Protein AF-A0A382AM05-F1 (afdb_monomer)

Secondary structure (DSSP, 8-state):
-TTTSSTT-S----------TT-SSSSSSSS----SS--SEEEEEEEEEEEEEETTEEEEEEEEEEEE-TTT-EEEEEEEEEPPP-S-GGGTTT----PPEEEEEEEEEEEEEETTEEEEEEEEEEEEEEETTTTEEEEETTT-EEEEEEEEEEEETTEEEEEEEEEEEGGGS---PPPBPTTSPBPS-----S-SEEEEEEEEEEESTTGGGT-EEEEEEE-SS-EEEEEEEESSSSEEEEEEEE-GGGGGGTTSS--TT--EEEEEEEEEEEPP-----S-----PPPP--------

Organism: NCBI:txid408172

Foldseek 3Di:
DVVVVVVPPDDPPQQQDDQFFPQDPDDAGRDDDDDQDADLFQKKKKKKKWFLAVVVTWMKIKMKMWGQDPPQRKIKMKMKIFHTDLPFLVCSVVDPDGGWIKIKIKIKHFPDHDDQKTKMWIWIGQIWTQDPPPSDTDTDPLQIKTKMKMWGWDDDPQKIKIKIKMKMFRQLFQDQQQDADPVRHGDPDRPDPDDRMAIKIKMWIFHCVPVQLPGKIWIWMDSRHAIKTKIWDGPHVFKTKIWIKFRVVQVVCRSGRDHRRRITTMIMMMGTHGDDPPVPPPPDPPCDDDDDDDDPDDD

Mean predicted aligned error: 11.28 Å

Structure (mmCIF, N/CA/C/O backbone):
data_AF-A0A382AM05-F1
#
_entry.id   AF-A0A382AM05-F1
#
loop_
_atom_site.group_PDB
_atom_site.id
_atom_site.type_symbol
_atom_site.label_atom_id
_atom_site.label_alt_id
_atom_site.label_comp_id
_atom_site.label_asym_id
_atom_site.label_entity_id
_atom_site.label_seq_id
_atom_site.pdbx_PDB_ins_code
_atom_site.Cartn_x
_atom_site.Cartn_y
_atom_site.Cartn_z
_atom_site.occupancy
_atom_site.B_iso_or_equiv
_atom_site.auth_seq_id
_atom_site.auth_comp_id
_atom_site.auth_asym_id
_atom_site.auth_atom_id
_atom_site.pdbx_PDB_model_num
ATOM 1 N N . VAL A 1 1 ? -2.189 35.987 -7.249 1.00 45.03 1 VAL A N 1
ATOM 2 C CA . VAL A 1 1 ? -2.981 34.944 -7.947 1.00 45.03 1 VAL A CA 1
ATOM 3 C C . VAL A 1 1 ? -2.358 34.566 -9.289 1.00 45.03 1 VAL A C 1
ATOM 5 O O . VAL A 1 1 ? -2.141 33.391 -9.496 1.00 45.03 1 VAL A O 1
ATOM 8 N N . PHE A 1 2 ? -1.958 35.520 -10.140 1.00 32.34 2 PHE A N 1
ATOM 9 C CA . PHE A 1 2 ? -1.380 35.228 -11.468 1.00 32.34 2 PHE A CA 1
ATOM 10 C C . PHE A 1 2 ? 0.081 34.716 -11.473 1.00 32.34 2 PHE A C 1
ATOM 12 O O . PHE A 1 2 ? 0.507 34.080 -12.426 1.00 32.34 2 PHE A O 1
ATOM 19 N N . LEU A 1 3 ? 0.853 34.979 -10.410 1.00 31.48 3 LEU A N 1
ATOM 20 C CA . LEU A 1 3 ? 2.268 34.581 -10.318 1.00 31.48 3 LEU A CA 1
ATOM 21 C C . LEU A 1 3 ? 2.463 33.143 -9.796 1.00 31.48 3 LEU A C 1
ATOM 23 O O . LEU A 1 3 ? 3.487 32.529 -10.062 1.00 31.48 3 LEU A O 1
ATOM 27 N N . LEU A 1 4 ? 1.471 32.598 -9.076 1.00 32.16 4 LEU A N 1
ATOM 28 C CA . LEU A 1 4 ? 1.523 31.234 -8.530 1.00 32.16 4 LEU A CA 1
ATOM 29 C C . LEU A 1 4 ? 1.175 30.182 -9.599 1.00 32.16 4 LEU A C 1
ATOM 31 O O . LEU A 1 4 ? 1.657 29.061 -9.540 1.00 32.16 4 LEU A O 1
ATOM 35 N N . SER A 1 5 ? 0.393 30.565 -10.612 1.00 38.19 5 SER A N 1
ATOM 36 C CA . SER A 1 5 ? 0.037 29.722 -11.757 1.00 38.19 5 SER A CA 1
ATOM 37 C C . SER A 1 5 ? 1.120 29.651 -12.842 1.00 38.19 5 SER A C 1
ATOM 39 O O . SER A 1 5 ? 1.044 28.779 -13.698 1.00 38.19 5 SER A O 1
ATOM 41 N N . LEU A 1 6 ? 2.133 30.527 -12.813 1.00 30.22 6 LEU A N 1
ATOM 42 C CA . LEU A 1 6 ? 3.195 30.570 -13.831 1.00 30.22 6 LEU A CA 1
ATOM 43 C C . LEU A 1 6 ? 4.418 29.699 -13.480 1.00 30.22 6 LEU A C 1
ATOM 45 O O . LEU A 1 6 ? 5.214 29.382 -14.355 1.00 30.22 6 LEU A O 1
ATOM 49 N N . ILE A 1 7 ? 4.556 29.280 -12.218 1.00 38.75 7 ILE A N 1
ATOM 50 C CA . ILE A 1 7 ? 5.681 28.447 -11.749 1.00 38.75 7 ILE A CA 1
ATOM 51 C C . ILE A 1 7 ? 5.419 26.940 -11.969 1.00 38.75 7 ILE A C 1
ATOM 53 O O . ILE A 1 7 ? 6.346 26.144 -11.919 1.00 38.75 7 ILE A O 1
ATOM 57 N N . LEU A 1 8 ? 4.189 26.542 -12.310 1.00 36.44 8 LEU A N 1
ATOM 58 C CA . LEU A 1 8 ? 3.789 25.138 -12.502 1.00 36.44 8 LEU A CA 1
ATOM 59 C C . LEU A 1 8 ? 4.001 24.590 -13.930 1.00 36.44 8 LEU A C 1
ATOM 61 O O . LEU A 1 8 ? 3.452 23.547 -14.261 1.00 36.44 8 LEU A O 1
ATOM 65 N N . PHE A 1 9 ? 4.742 25.282 -14.803 1.00 36.44 9 PHE A N 1
ATOM 66 C CA . PHE A 1 9 ? 4.794 24.933 -16.235 1.00 36.44 9 PHE A CA 1
ATOM 67 C C . PHE A 1 9 ? 6.201 24.808 -16.831 1.00 36.44 9 PHE A C 1
ATOM 69 O O . PHE A 1 9 ? 6.414 25.129 -17.999 1.00 36.44 9 PHE A O 1
ATOM 76 N N . LEU A 1 10 ? 7.171 24.325 -16.053 1.00 33.22 10 LEU A N 1
ATOM 77 C CA . LEU A 1 10 ? 8.522 24.046 -16.544 1.00 33.22 10 LEU A CA 1
ATOM 78 C C . LEU A 1 10 ? 9.014 22.688 -16.030 1.00 33.22 10 LEU A C 1
ATOM 80 O O . LEU A 1 10 ? 9.431 22.570 -14.885 1.00 33.22 10 LEU A O 1
ATOM 84 N N . GLY A 1 11 ? 9.000 21.694 -16.925 1.00 29.06 11 GLY A N 1
ATOM 85 C CA . GLY A 1 11 ? 9.751 20.444 -16.788 1.00 29.06 11 GLY A CA 1
ATOM 86 C C . GLY A 1 11 ? 8.906 19.202 -16.513 1.00 29.06 11 GLY A C 1
ATOM 87 O O . GLY A 1 11 ? 8.907 18.694 -15.402 1.00 29.06 11 GLY A O 1
ATOM 88 N N . SER A 1 12 ? 8.261 18.640 -17.538 1.00 26.38 12 SER A N 1
ATOM 89 C CA . SER A 1 12 ? 7.835 17.238 -17.494 1.00 26.38 12 SER A CA 1
ATOM 90 C C . SER A 1 12 ? 9.047 16.345 -17.781 1.00 26.38 12 SER A C 1
ATOM 92 O O . SER A 1 12 ? 9.241 15.877 -18.905 1.00 26.38 12 SER A O 1
ATOM 94 N N . THR A 1 13 ? 9.898 16.126 -16.781 1.00 27.62 13 THR A N 1
ATOM 95 C CA . THR A 1 13 ? 10.649 14.869 -16.739 1.00 27.62 13 THR A CA 1
ATOM 96 C C . THR A 1 13 ? 9.644 13.792 -16.367 1.00 27.62 13 THR A C 1
ATOM 98 O O . THR A 1 13 ? 8.916 13.941 -15.388 1.00 27.62 13 THR A O 1
ATOM 101 N N . THR A 1 14 ? 9.550 12.732 -17.165 1.00 31.77 14 THR A N 1
ATOM 102 C CA . THR A 1 14 ? 8.746 11.549 -16.848 1.00 31.77 14 THR A CA 1
ATOM 103 C C . THR A 1 14 ? 9.343 10.867 -15.618 1.00 31.77 14 THR A C 1
ATOM 105 O O . THR A 1 14 ? 10.115 9.918 -15.731 1.00 31.77 14 THR A O 1
ATOM 108 N N . ASN A 1 15 ? 9.039 11.393 -14.436 1.00 36.56 15 ASN A N 1
ATOM 109 C CA . ASN A 1 15 ? 9.357 10.752 -13.177 1.00 36.56 15 ASN A CA 1
ATOM 110 C C . ASN A 1 15 ? 8.298 9.672 -12.967 1.00 36.56 15 ASN A C 1
ATOM 112 O O . ASN A 1 15 ? 7.106 9.963 -12.864 1.00 36.56 15 ASN A O 1
ATOM 116 N N . ALA A 1 16 ? 8.722 8.411 -12.977 1.00 36.09 16 ALA A N 1
ATOM 117 C CA . ALA A 1 16 ? 7.869 7.327 -12.523 1.00 36.09 16 ALA A CA 1
ATOM 118 C C . ALA A 1 16 ? 7.616 7.541 -11.024 1.00 36.09 16 ALA A C 1
ATOM 120 O O . ALA A 1 16 ? 8.545 7.452 -10.230 1.00 36.09 16 ALA A O 1
ATOM 121 N N . SER A 1 17 ? 6.378 7.866 -10.656 1.00 44.41 17 SER A N 1
ATOM 122 C CA . SER A 1 17 ? 5.979 7.997 -9.253 1.00 44.41 17 SER A CA 1
ATOM 123 C C . SER A 1 17 ? 6.073 6.637 -8.546 1.00 44.41 17 SER A C 1
ATOM 125 O O . SER A 1 17 ? 5.476 5.655 -9.009 1.00 44.41 17 SER A O 1
ATOM 127 N N . ASN A 1 18 ? 6.823 6.546 -7.438 1.00 55.78 18 ASN A N 1
ATOM 128 C CA . ASN A 1 18 ? 7.182 5.261 -6.820 1.00 55.78 18 ASN A CA 1
ATOM 129 C C . ASN A 1 18 ? 6.236 4.846 -5.709 1.00 55.78 18 ASN A C 1
ATOM 131 O O . ASN A 1 18 ? 6.532 4.918 -4.512 1.00 55.78 18 ASN A O 1
ATOM 135 N N . ARG A 1 19 ? 5.099 4.302 -6.124 1.00 72.31 19 ARG A N 1
ATOM 136 C CA . ARG A 1 19 ? 4.231 3.548 -5.225 1.00 72.31 19 ARG A CA 1
ATOM 137 C C . ARG A 1 19 ? 4.761 2.137 -5.068 1.00 72.31 19 ARG A C 1
ATOM 139 O O . ARG A 1 19 ? 4.432 1.270 -5.874 1.00 72.31 19 ARG A O 1
ATOM 146 N N . VAL A 1 20 ? 5.548 1.925 -4.019 1.00 85.31 20 VAL A N 1
ATOM 147 C CA . VAL A 1 20 ? 5.936 0.583 -3.582 1.00 85.31 20 VAL A CA 1
ATOM 148 C C . VAL A 1 20 ? 4.839 0.034 -2.671 1.00 85.31 20 VAL A C 1
ATOM 150 O O . VAL A 1 20 ? 4.383 0.695 -1.738 1.00 85.31 20 VAL A O 1
ATOM 153 N N . ALA A 1 21 ? 4.373 -1.173 -2.959 1.00 88.75 21 ALA A N 1
ATOM 154 C CA . ALA A 1 21 ? 3.347 -1.838 -2.181 1.00 88.75 21 ALA A CA 1
ATOM 155 C C . ALA A 1 21 ? 3.798 -2.007 -0.729 1.00 88.75 21 ALA A C 1
ATOM 157 O O . ALA A 1 21 ? 4.959 -2.322 -0.456 1.00 88.75 21 ALA A O 1
ATOM 158 N N . TYR A 1 22 ? 2.853 -1.836 0.194 1.00 89.69 22 TYR A N 1
ATOM 159 C CA . TYR A 1 22 ? 3.068 -1.963 1.638 1.00 89.69 22 TYR A CA 1
ATOM 160 C C . TYR A 1 22 ? 4.043 -0.932 2.228 1.00 89.69 22 TYR A C 1
ATOM 162 O O . TYR A 1 22 ? 4.607 -1.159 3.292 1.00 89.69 22 TYR A O 1
ATOM 170 N N . THR A 1 23 ? 4.255 0.216 1.575 1.00 87.44 23 THR A N 1
ATOM 171 C CA . THR A 1 23 ? 5.062 1.317 2.141 1.00 87.44 23 THR A CA 1
ATOM 172 C C . THR A 1 23 ? 4.217 2.518 2.555 1.00 87.44 23 THR A C 1
ATOM 174 O O . THR A 1 23 ? 4.712 3.645 2.603 1.00 87.44 23 THR A O 1
ATOM 177 N N . ARG A 1 24 ? 2.926 2.307 2.831 1.00 83.44 24 ARG A N 1
ATOM 178 C CA . ARG A 1 24 ? 1.984 3.363 3.214 1.00 83.44 24 ARG A CA 1
ATOM 179 C C . ARG A 1 24 ? 1.191 2.989 4.457 1.00 83.44 24 ARG A C 1
ATOM 181 O O . ARG A 1 24 ? 1.036 1.807 4.752 1.00 83.44 24 ARG A O 1
ATOM 188 N N . PRO A 1 25 ? 0.666 3.986 5.188 1.00 79.56 25 PRO A N 1
ATOM 189 C CA . PRO A 1 25 ? -0.190 3.708 6.324 1.00 79.56 25 PRO A CA 1
ATOM 190 C C . PRO A 1 25 ? -1.453 2.937 5.924 1.00 79.56 25 PRO A C 1
ATOM 192 O O . PRO A 1 25 ? -2.202 3.373 5.052 1.00 79.56 25 PRO A O 1
ATOM 195 N N . GLY A 1 26 ? -1.716 1.838 6.627 1.00 85.19 26 GLY A N 1
ATOM 196 C CA . GLY A 1 26 ? -2.915 1.030 6.437 1.00 85.19 26 GLY A CA 1
ATOM 197 C C . GLY A 1 26 ? -2.602 -0.426 6.126 1.00 85.19 26 GLY A C 1
ATOM 198 O O . GLY A 1 26 ? -1.454 -0.857 6.171 1.00 85.19 26 GLY A O 1
ATOM 199 N N . ASP A 1 27 ? -3.658 -1.173 5.826 1.00 87.31 27 ASP A N 1
ATOM 200 C CA . ASP A 1 27 ? -3.600 -2.614 5.548 1.00 87.31 27 ASP A CA 1
ATOM 201 C C . ASP A 1 27 ? -3.663 -2.943 4.043 1.00 87.31 27 ASP A C 1
ATOM 203 O O . ASP A 1 27 ? -3.626 -4.109 3.651 1.00 87.31 27 ASP A O 1
ATOM 207 N N . MET A 1 28 ? -3.774 -1.910 3.207 1.00 92.94 28 MET A N 1
ATOM 208 C CA . MET A 1 28 ? -3.877 -1.999 1.750 1.00 92.94 28 MET A CA 1
ATOM 209 C C . MET A 1 28 ? -2.493 -1.956 1.085 1.00 92.94 28 MET A C 1
ATOM 211 O O . MET A 1 28 ? -1.501 -1.604 1.725 1.00 92.94 28 MET A O 1
ATOM 215 N N . LEU A 1 29 ? -2.409 -2.309 -0.203 1.00 92.06 29 LEU A N 1
ATOM 216 C CA . LEU A 1 29 ? -1.132 -2.347 -0.923 1.00 92.06 29 LEU A CA 1
ATOM 217 C C . LEU A 1 29 ? -0.677 -0.930 -1.284 1.00 92.06 29 LEU A C 1
ATOM 219 O O . LEU A 1 29 ? 0.443 -0.552 -0.935 1.00 92.06 29 LEU A O 1
ATOM 223 N N . LYS A 1 30 ? -1.520 -0.157 -1.983 1.00 89.06 30 LYS A N 1
ATOM 224 C CA . LYS A 1 30 ? -1.181 1.192 -2.481 1.00 89.06 30 LYS A CA 1
ATOM 225 C C . LYS A 1 30 ? -2.210 2.264 -2.126 1.00 89.06 30 LYS A C 1
ATOM 227 O O . LYS A 1 30 ? -1.858 3.450 -2.146 1.00 89.06 30 LYS A O 1
ATOM 232 N N . ILE A 1 31 ? -3.449 1.886 -1.812 1.00 90.19 31 ILE A N 1
ATOM 233 C CA . ILE A 1 31 ? -4.539 2.842 -1.559 1.00 90.19 31 ILE A CA 1
ATOM 234 C C . ILE A 1 31 ? -4.654 3.226 -0.071 1.00 90.19 31 ILE A C 1
ATOM 236 O O . ILE A 1 31 ? -4.299 2.431 0.801 1.00 90.19 31 ILE A O 1
ATOM 240 N N . PRO A 1 32 ? -5.196 4.414 0.256 1.00 90.62 32 PRO A N 1
ATOM 241 C CA . PRO A 1 32 ? -5.577 4.746 1.622 1.00 90.62 32 PRO A CA 1
ATOM 242 C C . PRO A 1 32 ? -6.646 3.809 2.179 1.00 90.62 32 PRO A C 1
ATOM 244 O O . PRO A 1 32 ? -7.518 3.318 1.461 1.00 90.62 32 PRO A O 1
ATOM 247 N N . SER A 1 33 ? -6.650 3.661 3.500 1.00 90.50 33 SER A N 1
ATOM 248 C CA . SER A 1 33 ? -7.684 2.926 4.231 1.00 90.50 33 SER A CA 1
ATOM 249 C C . SER A 1 33 ? -8.142 3.700 5.460 1.00 90.50 33 SER A C 1
ATOM 251 O O . SER A 1 33 ? -7.510 4.659 5.893 1.00 90.50 33 SER A O 1
ATOM 253 N N . SER A 1 34 ? -9.271 3.295 6.025 1.00 90.56 34 SER A N 1
ATOM 254 C CA . SER A 1 34 ? -9.827 3.855 7.256 1.00 90.56 34 SER A CA 1
ATOM 255 C C . SER A 1 34 ? -10.244 2.721 8.195 1.00 90.56 34 SER A C 1
ATOM 257 O O . SER A 1 34 ? -10.231 1.549 7.823 1.00 90.56 34 SER A O 1
ATOM 259 N N . SER A 1 35 ? -10.568 3.053 9.436 1.00 88.62 35 SER A N 1
ATOM 260 C CA . SER A 1 35 ? -11.005 2.091 10.452 1.00 88.62 35 SER A CA 1
ATOM 261 C C . SER A 1 35 ? -12.178 2.657 11.243 1.00 88.62 35 SER A C 1
ATOM 263 O O . SER A 1 35 ? -12.406 3.868 11.241 1.00 88.62 35 SER A O 1
ATOM 265 N N . LEU A 1 36 ? -12.951 1.819 11.926 1.00 89.12 36 LEU A N 1
ATOM 266 C CA . LEU A 1 36 ? -14.025 2.289 12.816 1.00 89.12 36 LEU A CA 1
ATOM 267 C C . LEU A 1 36 ? -13.491 2.826 14.141 1.00 89.12 36 LEU A C 1
ATOM 269 O O . LEU A 1 36 ? -14.074 3.719 14.755 1.00 89.12 36 LEU A O 1
ATOM 273 N N . SER A 1 37 ? -12.365 2.292 14.592 1.00 87.19 37 SER A N 1
ATOM 274 C CA . SER A 1 37 ? -11.788 2.604 15.888 1.00 87.19 37 SER A CA 1
ATOM 275 C C . SER A 1 37 ? -10.330 3.012 15.759 1.00 87.19 37 SER A C 1
ATOM 277 O O . SER A 1 37 ? -9.698 2.888 14.708 1.00 87.19 37 SER A O 1
ATOM 279 N N . ARG A 1 38 ? -9.812 3.567 16.853 1.00 87.50 38 ARG A N 1
ATOM 280 C CA . ARG A 1 38 ? -8.396 3.889 16.967 1.00 87.50 38 ARG A CA 1
ATOM 281 C C . ARG A 1 38 ? -7.578 2.607 16.855 1.00 87.50 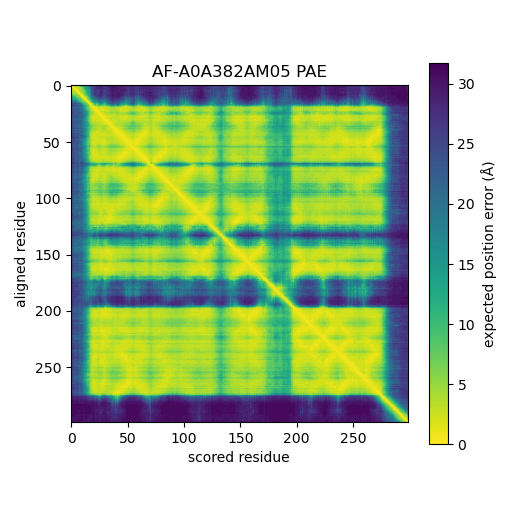38 ARG A C 1
ATOM 283 O O . ARG A 1 38 ? -7.921 1.610 17.489 1.00 87.50 38 ARG A O 1
ATOM 290 N N . SER A 1 39 ? -6.470 2.679 16.127 1.00 87.31 39 SER A N 1
ATOM 291 C CA . SER A 1 39 ? -5.516 1.591 15.985 1.00 87.31 39 SER A CA 1
ATOM 292 C C . SER A 1 39 ? -5.111 1.036 17.360 1.00 87.31 39 SER A C 1
ATOM 294 O O . SER A 1 39 ? -4.719 1.811 18.253 1.00 87.31 39 SER A O 1
ATOM 296 N N . PRO A 1 40 ? -5.170 -0.298 17.544 1.00 87.44 40 PRO A N 1
ATOM 297 C CA . PRO A 1 40 ? -4.699 -0.943 18.766 1.00 87.44 40 PRO A CA 1
ATOM 298 C C . PRO A 1 40 ? -3.173 -0.844 18.907 1.00 87.44 40 PRO A C 1
ATOM 300 O O . PRO A 1 40 ? -2.626 -1.106 19.978 1.00 87.44 40 PRO A O 1
ATOM 303 N N . TYR A 1 41 ? -2.477 -0.430 17.849 1.00 89.12 41 TYR A N 1
ATOM 304 C CA . TYR A 1 41 ? -1.033 -0.288 17.810 1.00 89.12 41 TYR A CA 1
ATOM 305 C C . TYR A 1 41 ? -0.609 1.142 18.165 1.00 89.12 41 TYR A C 1
ATOM 307 O O . TYR A 1 41 ? -1.296 2.125 17.866 1.00 89.12 41 TYR A O 1
ATOM 315 N N . LEU A 1 42 ? 0.524 1.266 18.856 1.00 91.38 42 LEU A N 1
ATOM 316 C CA . LEU A 1 42 ? 1.188 2.539 19.122 1.00 91.38 42 LEU A CA 1
ATOM 317 C C . LEU A 1 42 ? 1.747 3.122 17.824 1.00 91.38 42 LEU A C 1
ATOM 319 O O . LEU A 1 42 ? 1.511 4.296 17.538 1.00 91.38 42 LEU A O 1
ATOM 323 N N . PHE A 1 43 ? 2.451 2.282 17.071 1.00 93.19 43 PHE A N 1
ATOM 324 C CA . PHE A 1 43 ? 2.992 2.569 15.752 1.00 93.19 43 PHE A CA 1
ATOM 325 C C . PHE A 1 43 ? 3.110 1.269 14.951 1.00 93.19 43 PHE A C 1
ATOM 327 O O . PHE A 1 43 ? 3.128 0.176 15.529 1.00 93.19 43 PHE A O 1
ATOM 334 N N . GLN A 1 44 ? 3.213 1.395 13.634 1.00 94.38 44 GLN A N 1
ATOM 335 C CA . GLN A 1 44 ? 3.567 0.298 12.739 1.00 94.38 44 GLN A CA 1
ATOM 336 C C . GLN A 1 44 ? 4.716 0.743 11.840 1.00 94.38 44 GLN A C 1
ATOM 338 O O . GLN A 1 44 ? 4.909 1.932 11.579 1.00 94.38 44 GLN A O 1
ATOM 343 N N . THR A 1 45 ? 5.510 -0.213 11.391 1.00 96.00 45 THR A N 1
ATOM 344 C CA . THR A 1 45 ? 6.618 0.025 10.473 1.00 96.00 45 THR A CA 1
ATOM 345 C C . THR A 1 45 ? 6.864 -1.224 9.655 1.00 96.00 45 THR A C 1
ATOM 347 O O . THR A 1 45 ? 6.584 -2.328 10.115 1.00 96.00 45 THR A O 1
ATOM 350 N N . GLY A 1 46 ? 7.396 -1.065 8.457 1.00 95.19 46 GLY A N 1
ATOM 351 C CA . GLY A 1 46 ? 7.661 -2.199 7.594 1.00 95.19 46 GLY A CA 1
ATOM 352 C C . GLY A 1 46 ? 8.475 -1.824 6.375 1.00 95.19 46 GLY A C 1
ATOM 353 O O . GLY A 1 46 ? 8.801 -0.653 6.151 1.00 95.19 46 GLY A O 1
ATOM 354 N N . PHE A 1 47 ? 8.797 -2.848 5.598 1.00 95.25 47 PHE A N 1
ATOM 355 C CA . PHE A 1 47 ? 9.486 -2.729 4.320 1.00 95.25 47 PHE A CA 1
ATOM 356 C C . PHE A 1 47 ? 8.678 -3.429 3.238 1.00 95.25 47 PHE A C 1
ATOM 358 O O . PHE A 1 47 ? 8.093 -4.483 3.485 1.00 95.25 47 PHE A O 1
ATOM 365 N N . GLY A 1 48 ? 8.701 -2.861 2.039 1.00 95.06 48 GLY A N 1
ATOM 366 C CA . GLY A 1 48 ? 8.041 -3.392 0.856 1.00 95.06 48 GLY A CA 1
ATOM 367 C C . GLY A 1 48 ? 8.992 -3.420 -0.331 1.00 95.06 48 GLY A C 1
ATOM 368 O O . GLY A 1 48 ? 9.931 -2.625 -0.423 1.00 95.06 48 GLY A O 1
ATOM 369 N N . SER A 1 49 ? 8.753 -4.351 -1.243 1.00 94.88 49 SER A N 1
ATOM 370 C CA . SER A 1 49 ? 9.438 -4.445 -2.526 1.00 94.88 49 SER A CA 1
ATOM 371 C C . SER A 1 49 ? 8.480 -4.933 -3.601 1.00 94.88 49 SER A C 1
ATOM 373 O O . SER A 1 49 ? 7.615 -5.767 -3.321 1.00 94.88 49 SER A O 1
ATOM 375 N N . GLU A 1 50 ? 8.655 -4.440 -4.823 1.00 94.50 50 GLU A N 1
ATOM 376 C CA . GLU A 1 50 ? 7.981 -4.968 -6.008 1.00 94.50 50 GLU A CA 1
ATOM 377 C C . GLU A 1 50 ? 9.023 -5.396 -7.028 1.00 94.50 50 GLU A C 1
ATOM 379 O O . GLU A 1 50 ? 9.868 -4.610 -7.446 1.00 94.50 50 GLU A O 1
ATOM 384 N N . ILE A 1 51 ? 8.973 -6.657 -7.430 1.00 95.31 51 ILE A N 1
ATOM 385 C CA . ILE A 1 51 ? 9.829 -7.216 -8.465 1.00 95.31 51 ILE A CA 1
ATOM 386 C C . ILE A 1 51 ? 9.100 -7.050 -9.792 1.00 95.31 51 ILE A C 1
ATOM 388 O O . ILE A 1 51 ? 8.012 -7.596 -9.960 1.00 95.31 51 ILE A O 1
ATOM 392 N N . HIS A 1 52 ? 9.713 -6.338 -10.731 1.00 93.38 52 HIS A N 1
ATOM 393 C CA . HIS A 1 52 ? 9.162 -6.074 -12.064 1.00 93.38 52 HIS A CA 1
ATOM 394 C C . HIS A 1 52 ? 9.808 -6.952 -13.146 1.00 93.38 52 HIS A C 1
ATOM 396 O O . HIS A 1 52 ? 9.221 -7.177 -14.201 1.00 93.38 52 HIS A O 1
ATOM 402 N N . ASN A 1 53 ? 11.000 -7.498 -12.877 1.00 93.38 53 ASN A N 1
ATOM 403 C CA . ASN A 1 53 ? 11.644 -8.508 -13.715 1.00 93.38 53 ASN A CA 1
ATOM 404 C C . ASN A 1 53 ? 12.537 -9.425 -12.862 1.00 93.38 53 ASN A C 1
ATOM 406 O O . ASN A 1 53 ? 13.204 -8.952 -11.944 1.00 93.38 53 ASN A O 1
ATOM 410 N N . PHE A 1 54 ? 12.595 -10.723 -13.178 1.00 93.25 54 PHE A N 1
ATOM 411 C CA . PHE A 1 54 ? 13.474 -11.682 -12.489 1.00 93.25 54 PHE A CA 1
ATOM 412 C C . PHE A 1 54 ? 14.856 -11.814 -13.138 1.00 93.25 54 PHE A C 1
ATOM 414 O O . PHE A 1 54 ? 15.818 -12.174 -12.460 1.00 93.25 54 PHE A O 1
ATOM 421 N N . SER A 1 55 ? 14.968 -11.570 -14.450 1.00 90.50 55 SER A N 1
ATOM 422 C CA . SER A 1 55 ? 16.238 -11.719 -15.167 1.00 90.50 55 SER A CA 1
ATOM 423 C C . SER A 1 55 ? 16.348 -10.763 -16.365 1.00 90.50 55 SER A C 1
ATOM 425 O O . SER A 1 55 ? 15.642 -10.941 -17.367 1.00 90.50 55 SER A O 1
ATOM 427 N N . PRO A 1 56 ? 17.236 -9.751 -16.297 1.00 91.00 56 PRO A N 1
ATOM 428 C CA . PRO A 1 56 ? 17.939 -9.299 -15.087 1.00 91.00 56 PRO A CA 1
ATOM 429 C C . PRO A 1 56 ? 16.971 -8.817 -13.994 1.00 91.00 56 PRO A C 1
ATOM 431 O O . PRO A 1 56 ? 15.892 -8.321 -14.299 1.00 91.00 56 PRO A O 1
ATOM 434 N N . LEU A 1 57 ? 17.346 -8.996 -12.724 1.00 92.19 57 LEU A N 1
ATOM 435 C CA . LEU A 1 57 ? 16.507 -8.594 -11.595 1.00 92.19 57 LEU A CA 1
ATOM 436 C C . LEU A 1 57 ? 16.283 -7.077 -11.624 1.00 92.19 57 LEU A C 1
ATOM 438 O O . LEU A 1 57 ? 17.252 -6.323 -11.605 1.00 92.19 57 LEU A O 1
ATOM 442 N N . ASN A 1 58 ? 15.023 -6.650 -11.631 1.00 92.06 58 ASN A N 1
ATOM 443 C CA . ASN A 1 58 ? 14.637 -5.249 -11.500 1.00 92.06 58 ASN A CA 1
ATOM 444 C C . ASN A 1 58 ? 13.529 -5.138 -10.453 1.00 92.06 58 ASN A C 1
ATOM 446 O O . ASN A 1 58 ? 12.518 -5.842 -10.551 1.00 92.06 58 ASN A O 1
ATOM 450 N N . LEU A 1 59 ? 13.733 -4.305 -9.434 1.00 92.12 59 LEU A N 1
ATOM 451 C CA . LEU A 1 59 ? 12.800 -4.168 -8.322 1.00 92.12 59 LEU A CA 1
ATOM 452 C C . LEU A 1 59 ? 12.750 -2.739 -7.796 1.00 92.12 59 LEU A C 1
ATOM 454 O O . LEU A 1 59 ? 13.768 -2.050 -7.760 1.00 92.12 59 LEU A O 1
ATOM 458 N N . SER A 1 60 ? 11.573 -2.344 -7.334 1.00 92.81 60 SER A N 1
ATOM 459 C CA . SER A 1 60 ? 11.368 -1.176 -6.489 1.00 92.81 60 SER A CA 1
ATOM 460 C C . SER A 1 60 ? 11.346 -1.606 -5.020 1.00 92.81 60 SER A C 1
ATOM 462 O O . SER A 1 60 ? 11.065 -2.766 -4.694 1.00 92.81 60 SER A O 1
ATOM 464 N N . LYS A 1 61 ? 11.706 -0.701 -4.110 1.00 93.06 61 LYS A N 1
ATOM 465 C CA . LYS A 1 61 ? 11.781 -1.002 -2.671 1.00 93.06 61 LYS A CA 1
ATOM 466 C C . LYS A 1 61 ? 11.535 0.229 -1.821 1.00 93.06 61 LYS A C 1
ATOM 468 O O . LYS A 1 61 ? 11.813 1.347 -2.241 1.00 93.06 61 LYS A O 1
ATOM 473 N N . GLY A 1 62 ? 11.082 0.018 -0.598 1.00 93.25 62 GLY A N 1
ATOM 474 C CA . GLY A 1 62 ? 10.896 1.101 0.349 1.00 93.25 62 GLY A CA 1
ATOM 475 C C . GLY A 1 62 ? 10.590 0.618 1.752 1.00 93.25 62 GLY A C 1
ATOM 476 O O . GLY A 1 62 ? 10.542 -0.581 2.032 1.00 93.25 62 GLY A O 1
ATOM 477 N N . GLY A 1 63 ? 10.385 1.578 2.636 1.00 93.62 63 GLY A N 1
ATOM 478 C CA . GLY A 1 63 ? 9.940 1.340 3.995 1.00 93.62 63 GLY A CA 1
ATOM 479 C C . GLY A 1 63 ? 9.038 2.454 4.482 1.00 93.62 63 GLY A C 1
ATOM 480 O O . GLY A 1 63 ? 8.957 3.529 3.884 1.00 93.62 63 GLY A O 1
ATOM 481 N N . TYR A 1 64 ? 8.335 2.178 5.572 1.00 94.62 64 TYR A N 1
ATOM 482 C CA . TYR A 1 64 ? 7.397 3.122 6.151 1.00 94.62 64 TYR A CA 1
ATOM 483 C C . TYR A 1 64 ? 7.356 3.042 7.668 1.00 94.62 64 TYR A C 1
ATOM 485 O O . TYR A 1 64 ? 7.749 2.055 8.292 1.00 94.62 64 TYR A O 1
ATOM 493 N N . PHE A 1 65 ? 6.839 4.111 8.251 1.00 95.12 65 PHE A N 1
ATOM 494 C CA . PHE A 1 65 ? 6.471 4.222 9.647 1.00 95.12 65 PHE A CA 1
ATOM 495 C C . PHE A 1 65 ? 5.131 4.948 9.726 1.00 95.12 65 PHE A C 1
ATOM 497 O O . PHE A 1 65 ? 4.923 5.935 9.022 1.00 95.12 65 PHE A O 1
ATOM 504 N N . ASN A 1 66 ? 4.228 4.503 10.592 1.00 94.25 66 ASN A N 1
ATOM 505 C CA . ASN A 1 66 ? 2.993 5.217 10.878 1.00 94.25 66 ASN A CA 1
ATOM 506 C C . ASN A 1 66 ? 2.649 5.190 12.373 1.00 94.25 66 ASN A C 1
ATOM 508 O O . ASN A 1 66 ? 3.083 4.322 13.128 1.00 94.25 66 ASN A O 1
ATOM 512 N N . MET A 1 67 ? 1.844 6.150 12.814 1.00 93.38 67 MET A N 1
ATOM 513 C CA . MET A 1 67 ? 1.292 6.171 14.164 1.00 93.38 67 MET A CA 1
ATOM 514 C C . MET A 1 67 ? -0.030 6.928 14.209 1.00 93.38 67 MET A C 1
ATOM 516 O O . MET A 1 67 ? -0.177 7.988 13.602 1.00 93.38 67 MET A O 1
ATOM 520 N N . GLU A 1 68 ? -0.983 6.424 14.995 1.00 91.94 68 GLU A N 1
ATOM 521 C CA . GLU A 1 68 ? -2.202 7.164 15.323 1.00 91.94 68 GLU A CA 1
ATOM 522 C C . GLU A 1 68 ? -2.050 7.871 16.675 1.00 91.94 68 GLU A C 1
ATOM 524 O O . GLU A 1 68 ? -1.842 7.250 17.732 1.00 91.94 68 GLU A O 1
ATOM 529 N N . THR A 1 69 ? -2.161 9.197 16.633 1.00 85.25 69 THR A N 1
ATOM 530 C CA . THR A 1 69 ? -2.153 10.080 17.802 1.00 85.25 69 THR A CA 1
ATOM 531 C C . THR A 1 69 ? -3.430 9.919 18.611 1.00 85.25 69 THR A C 1
ATOM 533 O O . THR A 1 69 ? -4.525 9.811 18.071 1.00 85.25 69 THR A O 1
ATOM 536 N N . GLY A 1 70 ? -3.294 9.895 19.938 1.00 73.12 70 GLY A N 1
ATOM 537 C CA . GLY A 1 70 ? -4.368 9.401 20.790 1.00 73.12 70 GLY A CA 1
ATOM 538 C C . GLY A 1 70 ? -5.645 10.219 20.805 1.00 73.12 70 GLY A C 1
ATOM 539 O O . GLY A 1 70 ? -6.642 9.803 20.230 1.00 73.12 70 GLY A O 1
ATOM 540 N N . LYS A 1 71 ? -5.640 11.357 21.501 1.00 71.25 71 LYS A N 1
ATOM 541 C CA . LYS A 1 71 ? -6.862 12.161 21.678 1.00 71.25 71 LYS A CA 1
ATOM 542 C C . LYS A 1 71 ? -7.277 12.902 20.404 1.00 71.25 71 LYS A C 1
ATOM 544 O O . LYS A 1 71 ? -8.441 13.237 20.240 1.00 71.25 71 LYS A O 1
ATOM 549 N N . SER A 1 72 ? -6.326 13.167 19.514 1.00 75.75 72 SER A N 1
ATOM 550 C CA . SER A 1 72 ? -6.534 13.956 18.302 1.00 75.75 72 SER A CA 1
ATOM 551 C C . SER A 1 72 ? -6.967 13.126 17.089 1.00 75.75 72 SER A C 1
ATOM 553 O O . SER A 1 72 ? -7.502 13.703 16.142 1.00 75.75 72 SER A O 1
ATOM 555 N N . GLY A 1 73 ? -6.755 11.801 17.112 1.00 81.94 73 GLY A N 1
ATOM 556 C CA . GLY A 1 73 ? -7.196 10.873 16.062 1.00 81.94 73 GLY A CA 1
ATOM 557 C C . GLY A 1 73 ? -6.536 11.093 14.698 1.00 81.94 73 GLY A C 1
ATOM 558 O O . GLY A 1 73 ? -7.064 10.646 13.682 1.00 81.94 73 GLY A O 1
ATOM 559 N N . PHE A 1 74 ? -5.413 11.818 14.655 1.00 91.19 74 PHE A N 1
ATOM 560 C CA . PHE A 1 74 ? -4.613 11.964 13.442 1.00 91.19 74 PHE A CA 1
ATOM 561 C C . PHE A 1 74 ? -3.671 10.776 13.309 1.00 91.19 74 PHE A C 1
ATOM 563 O O . PHE A 1 74 ? -2.946 10.445 14.252 1.00 91.19 74 PHE A O 1
ATOM 570 N N . MET A 1 75 ? -3.650 10.193 12.123 1.00 92.62 75 MET A N 1
ATOM 571 C CA . MET A 1 75 ? -2.650 9.242 11.682 1.00 92.62 75 MET A CA 1
ATOM 572 C C . MET A 1 75 ? -1.557 10.006 10.940 1.00 92.62 75 MET A C 1
ATOM 574 O O . MET A 1 75 ? -1.837 10.702 9.967 1.00 92.62 75 MET A O 1
ATOM 578 N N . PHE A 1 76 ? -0.326 9.876 11.417 1.00 93.50 76 PHE A N 1
ATOM 579 C CA . PHE A 1 76 ? 0.862 10.386 10.745 1.00 93.50 76 PHE A CA 1
ATOM 580 C C . PHE A 1 76 ? 1.634 9.215 10.165 1.00 93.50 76 PHE A C 1
ATOM 582 O O . PHE A 1 76 ? 1.760 8.175 10.813 1.00 93.50 76 PHE A O 1
ATOM 589 N N . GLY A 1 77 ? 2.159 9.395 8.964 1.00 92.69 77 GLY A N 1
ATOM 590 C CA . GLY A 1 77 ? 2.992 8.427 8.284 1.00 92.69 77 GLY A CA 1
ATOM 591 C C . GLY A 1 77 ? 4.198 9.086 7.641 1.00 92.69 77 GLY A C 1
ATOM 592 O O . GLY A 1 77 ? 4.160 10.245 7.230 1.00 92.69 77 GLY A O 1
ATOM 593 N N . PHE A 1 78 ? 5.259 8.309 7.543 1.00 92.19 78 PHE A N 1
ATOM 594 C CA . PHE A 1 78 ? 6.473 8.623 6.818 1.00 92.19 78 PHE A CA 1
ATOM 595 C C . PHE A 1 78 ? 6.835 7.413 5.965 1.00 92.19 78 PHE A C 1
ATOM 597 O O . PHE A 1 78 ? 6.704 6.278 6.426 1.00 92.19 78 PHE A O 1
ATOM 604 N N . SER A 1 79 ? 7.295 7.642 4.745 1.00 91.06 79 SER A N 1
ATOM 605 C CA . SER A 1 79 ? 7.775 6.594 3.852 1.00 91.06 79 SER A CA 1
ATOM 606 C C . SER A 1 79 ? 9.038 7.035 3.135 1.00 91.06 79 SER A C 1
ATOM 608 O O . SER A 1 79 ? 9.239 8.221 2.884 1.00 91.06 79 SER A O 1
ATOM 610 N N . PHE A 1 80 ? 9.870 6.070 2.775 1.00 89.00 80 PHE A N 1
ATOM 611 C CA . PHE A 1 80 ? 10.968 6.270 1.843 1.00 89.00 80 PHE A CA 1
ATOM 612 C C . PHE A 1 80 ? 10.917 5.171 0.789 1.00 89.00 80 PHE A C 1
ATOM 614 O O . PHE A 1 80 ? 10.795 3.993 1.129 1.00 89.00 80 PHE A O 1
ATOM 621 N N . THR A 1 81 ? 10.977 5.543 -0.481 1.00 88.50 81 THR A N 1
ATOM 622 C CA . THR A 1 81 ? 10.823 4.624 -1.611 1.00 88.50 81 THR A CA 1
ATOM 623 C C . THR A 1 81 ? 11.899 4.873 -2.658 1.00 88.50 81 THR A C 1
ATOM 625 O O . THR A 1 81 ? 12.489 5.946 -2.741 1.00 88.50 81 THR A O 1
ATOM 628 N N . MET A 1 82 ? 12.197 3.835 -3.429 1.00 87.00 82 MET A N 1
ATOM 629 C CA . MET A 1 82 ? 13.086 3.868 -4.582 1.00 87.00 82 MET A CA 1
ATOM 630 C C . MET A 1 82 ? 12.426 3.095 -5.720 1.00 87.00 82 MET A C 1
ATOM 632 O O . MET A 1 82 ? 12.003 1.949 -5.519 1.00 87.00 82 MET A O 1
ATOM 636 N N . ALA A 1 83 ? 12.371 3.714 -6.900 1.00 87.06 83 ALA A N 1
ATOM 637 C CA . ALA A 1 83 ? 11.887 3.091 -8.128 1.00 87.06 83 ALA A CA 1
ATOM 638 C C . ALA A 1 83 ? 12.702 1.863 -8.530 1.00 87.06 83 ALA A C 1
ATOM 640 O O . ALA A 1 83 ? 13.856 1.693 -8.129 1.00 87.06 83 ALA A O 1
ATOM 641 N N . ALA A 1 84 ? 12.115 1.076 -9.426 1.00 88.31 84 ALA A N 1
ATOM 642 C CA . ALA A 1 84 ? 12.883 0.208 -10.300 1.00 88.31 84 ALA A CA 1
ATOM 643 C C . ALA A 1 84 ? 13.626 1.015 -11.377 1.00 88.31 84 ALA A C 1
ATOM 645 O O . ALA A 1 84 ? 13.297 2.162 -11.682 1.00 88.31 84 ALA A O 1
ATOM 646 N N . ASP A 1 85 ? 14.640 0.388 -11.960 1.00 88.12 85 ASP A N 1
ATOM 647 C CA . ASP A 1 85 ? 15.435 0.973 -13.030 1.00 88.12 85 ASP A CA 1
ATOM 648 C C . ASP A 1 85 ? 14.590 1.095 -14.311 1.00 88.12 85 ASP A C 1
ATOM 650 O O . ASP A 1 85 ? 14.032 0.101 -14.782 1.00 88.12 85 ASP A O 1
ATOM 654 N N . THR A 1 86 ? 14.478 2.311 -14.852 1.00 85.31 86 THR A N 1
ATOM 655 C CA . THR A 1 86 ? 13.705 2.637 -16.064 1.00 85.31 86 THR A CA 1
ATOM 656 C C . THR A 1 86 ? 14.482 2.390 -17.357 1.00 85.31 86 THR A C 1
ATOM 658 O O . THR A 1 86 ? 13.925 2.544 -18.448 1.00 85.31 86 THR A O 1
ATOM 661 N N . THR A 1 87 ? 15.761 2.009 -17.278 1.00 84.44 87 THR A N 1
ATOM 662 C CA . THR A 1 87 ? 16.538 1.639 -18.461 1.00 84.44 87 THR A CA 1
ATOM 663 C C . THR A 1 87 ? 15.905 0.456 -19.181 1.00 84.44 87 THR A C 1
ATOM 665 O O . THR A 1 87 ? 15.256 -0.419 -18.601 1.00 84.44 87 THR A O 1
ATOM 668 N N . GLN A 1 88 ? 16.083 0.441 -20.501 1.00 84.06 88 GLN A N 1
ATOM 669 C CA . GLN A 1 88 ? 15.532 -0.616 -21.333 1.00 84.06 88 GLN A CA 1
ATOM 670 C C . GLN A 1 88 ? 16.023 -1.984 -20.869 1.00 84.06 88 GLN A C 1
ATOM 672 O O . GLN A 1 88 ? 17.206 -2.170 -20.575 1.00 84.06 88 GLN A O 1
ATOM 677 N N . ARG A 1 89 ? 15.123 -2.972 -20.897 1.00 81.69 89 ARG A N 1
ATOM 678 C CA . ARG A 1 89 ? 15.384 -4.323 -20.384 1.00 81.69 89 ARG A CA 1
ATOM 679 C C . ARG A 1 89 ? 16.705 -4.926 -20.876 1.00 81.69 89 ARG A C 1
ATOM 681 O O . ARG A 1 89 ? 17.421 -5.557 -20.099 1.00 81.69 89 ARG A O 1
ATOM 688 N N . ALA A 1 90 ? 17.026 -4.735 -22.157 1.00 85.25 90 ALA A N 1
ATOM 689 C CA . ALA A 1 90 ? 18.238 -5.262 -22.784 1.00 85.25 90 ALA A CA 1
ATOM 690 C C . ALA A 1 90 ? 19.536 -4.735 -22.142 1.00 85.25 90 ALA A C 1
ATOM 692 O O . ALA A 1 90 ? 20.543 -5.440 -22.146 1.00 85.25 90 ALA A O 1
ATOM 693 N N . HIS A 1 91 ? 19.491 -3.541 -21.550 1.00 86.19 91 HIS A N 1
ATOM 694 C CA . HIS A 1 91 ? 20.636 -2.838 -20.975 1.00 86.19 91 HIS A CA 1
ATOM 695 C C . HIS A 1 91 ? 20.630 -2.804 -19.442 1.00 86.19 91 HIS A C 1
ATOM 697 O O . HIS A 1 91 ? 21.591 -2.332 -18.849 1.00 86.19 91 HIS A O 1
ATOM 703 N N . LEU A 1 92 ? 19.619 -3.376 -18.779 1.00 86.31 92 LEU A N 1
ATOM 704 C CA . LEU A 1 92 ? 19.503 -3.385 -17.311 1.00 86.31 92 LEU A CA 1
ATOM 705 C C . LEU A 1 92 ? 20.738 -3.954 -16.584 1.00 86.31 92 LEU A C 1
ATOM 707 O O . LEU A 1 92 ? 21.041 -3.540 -15.474 1.00 86.31 92 LEU A O 1
ATOM 711 N N . LYS A 1 93 ? 21.474 -4.905 -17.182 1.00 87.38 93 LYS A N 1
ATOM 712 C CA . LYS A 1 93 ? 22.714 -5.445 -16.577 1.00 87.38 93 LYS A CA 1
ATOM 713 C C . LYS A 1 93 ? 23.892 -4.472 -16.621 1.00 87.38 93 LYS A C 1
ATOM 715 O O . LYS A 1 93 ? 24.821 -4.614 -15.832 1.00 87.38 93 LYS A O 1
ATOM 720 N N . GLU A 1 94 ? 23.875 -3.563 -17.585 1.00 89.56 94 GLU A N 1
ATOM 721 C CA . GLU A 1 94 ? 24.931 -2.585 -17.864 1.00 89.56 94 GLU A CA 1
ATOM 722 C C . GLU A 1 94 ? 24.554 -1.194 -17.341 1.00 89.56 94 GLU A C 1
ATOM 724 O O . GLU A 1 94 ? 25.384 -0.287 -17.337 1.00 89.56 94 GLU A O 1
ATOM 729 N N . SER A 1 95 ? 23.305 -1.031 -16.898 1.00 85.94 95 SER A N 1
ATOM 730 C CA . SER A 1 95 ? 22.777 0.214 -16.375 1.00 85.94 95 SER A CA 1
ATOM 731 C C . SER A 1 95 ? 23.544 0.663 -15.137 1.00 85.94 95 SER A C 1
ATOM 733 O O . SER A 1 95 ? 23.749 -0.088 -14.182 1.00 85.94 95 SER A O 1
ATOM 735 N N . SER A 1 96 ? 23.937 1.932 -15.151 1.00 84.69 96 SER A N 1
ATOM 736 C CA . SER A 1 96 ? 24.435 2.653 -13.983 1.00 84.69 96 SER A CA 1
ATOM 737 C C . SER A 1 96 ? 23.359 3.548 -13.362 1.00 84.69 96 SER A C 1
ATOM 739 O O . SER A 1 96 ? 23.689 4.390 -12.527 1.00 84.69 96 SER A O 1
ATOM 741 N N . TYR A 1 97 ? 22.101 3.437 -13.805 1.00 82.44 97 TYR A N 1
ATOM 742 C CA . TYR A 1 97 ? 21.008 4.242 -13.277 1.00 82.44 97 TYR A CA 1
ATOM 743 C C . TYR A 1 97 ? 20.679 3.806 -11.849 1.00 82.44 97 TYR A C 1
ATOM 745 O O . TYR A 1 97 ? 20.466 2.630 -11.560 1.00 82.44 97 TYR A O 1
ATOM 753 N N . ALA A 1 98 ? 20.621 4.780 -10.948 1.00 79.00 98 ALA A N 1
ATOM 754 C CA . ALA A 1 98 ? 20.108 4.595 -9.606 1.00 79.00 98 ALA A CA 1
ATOM 755 C C . ALA A 1 98 ? 18.899 5.509 -9.450 1.00 79.00 98 ALA A C 1
ATOM 757 O O . ALA A 1 98 ? 19.035 6.730 -9.502 1.00 79.00 98 ALA A O 1
ATOM 758 N N . ALA A 1 99 ? 17.722 4.913 -9.265 1.00 82.00 99 ALA A N 1
ATOM 759 C CA . ALA A 1 99 ? 16.523 5.684 -8.990 1.00 82.00 99 ALA A CA 1
ATOM 760 C C . ALA A 1 99 ? 16.718 6.525 -7.714 1.00 82.00 99 ALA A C 1
ATOM 762 O O . ALA A 1 99 ? 17.230 5.996 -6.715 1.00 82.00 99 ALA A O 1
ATOM 763 N N . PRO A 1 100 ? 16.323 7.810 -7.723 1.00 81.12 100 PRO A N 1
ATOM 764 C CA . PRO A 1 100 ? 16.421 8.654 -6.543 1.00 81.12 100 PRO A CA 1
ATOM 765 C C . PRO A 1 100 ? 15.553 8.100 -5.407 1.00 81.12 100 PRO A C 1
ATOM 767 O O . PRO A 1 100 ? 14.540 7.434 -5.631 1.00 81.12 100 PRO A O 1
ATOM 770 N N . VAL A 1 101 ? 15.966 8.380 -4.170 1.00 82.00 101 VAL A N 1
ATOM 771 C CA . VAL A 1 101 ? 15.146 8.094 -2.988 1.00 82.00 101 VAL A CA 1
ATOM 772 C C . VAL A 1 101 ? 14.096 9.190 -2.847 1.00 82.00 101 VAL A C 1
ATOM 774 O O . VAL A 1 101 ? 14.432 10.374 -2.809 1.00 82.00 101 VAL A O 1
ATOM 777 N N . GLU A 1 102 ? 12.844 8.780 -2.711 1.00 82.81 102 GLU A N 1
ATOM 778 C CA . GLU A 1 102 ? 11.696 9.646 -2.465 1.00 82.81 102 GLU A CA 1
ATOM 779 C C . GLU A 1 102 ? 11.266 9.534 -1.009 1.00 82.81 102 GLU A C 1
ATOM 781 O O . GLU A 1 102 ? 11.090 8.432 -0.495 1.00 82.81 102 GLU A O 1
ATOM 786 N N . PHE A 1 103 ? 11.086 10.671 -0.335 1.00 85.06 103 PHE A N 1
ATOM 787 C CA . PHE A 1 103 ? 10.589 10.719 1.041 1.00 85.06 103 PHE A CA 1
ATOM 788 C C . PHE A 1 103 ? 9.169 11.256 1.065 1.00 85.06 103 PHE A C 1
ATOM 790 O O . PHE A 1 103 ? 8.969 12.417 0.729 1.00 85.06 103 PHE A O 1
ATOM 797 N N . GLY A 1 104 ? 8.207 10.443 1.495 1.00 85.12 104 GLY A N 1
ATOM 798 C CA . GLY A 1 104 ? 6.795 10.804 1.574 1.00 85.12 104 GLY A CA 1
ATOM 799 C C . GLY A 1 104 ? 6.337 11.055 3.007 1.00 85.12 104 GLY A C 1
ATOM 800 O O . GLY A 1 104 ? 6.647 10.283 3.916 1.00 85.12 104 GLY A O 1
ATOM 801 N N . PHE A 1 105 ? 5.542 12.106 3.204 1.00 90.12 105 PHE A N 1
ATOM 802 C CA . PHE A 1 105 ? 4.789 12.321 4.441 1.00 90.12 105 PHE A CA 1
ATOM 803 C C . PHE A 1 105 ? 3.293 12.125 4.208 1.00 90.12 105 PHE A C 1
ATOM 805 O O . PHE A 1 105 ? 2.744 12.556 3.192 1.00 90.12 105 PHE A O 1
ATOM 812 N N . HIS A 1 106 ? 2.639 11.510 5.192 1.00 90.81 106 HIS A N 1
ATOM 813 C CA . HIS A 1 106 ? 1.227 11.147 5.157 1.00 90.81 106 HIS A CA 1
ATOM 814 C C . HIS A 1 106 ? 0.528 11.670 6.408 1.00 90.81 106 HIS A C 1
ATOM 816 O O . HIS A 1 106 ? 1.002 11.473 7.528 1.00 90.81 106 HIS A O 1
ATOM 822 N N . VAL A 1 107 ? -0.614 12.322 6.235 1.00 93.44 107 VAL A N 1
ATOM 823 C CA . VAL A 1 107 ? -1.485 12.776 7.319 1.00 93.44 107 VAL A CA 1
ATOM 824 C C . VAL A 1 107 ? -2.909 12.401 6.974 1.00 93.44 107 VAL A C 1
ATOM 826 O O . VAL A 1 107 ? -3.448 12.841 5.967 1.00 93.44 107 VAL A O 1
ATOM 829 N N . GLN A 1 108 ? -3.555 11.650 7.852 1.00 94.44 108 GLN A N 1
ATOM 830 C CA . GLN A 1 108 ? -4.950 11.270 7.702 1.00 94.44 108 GLN A CA 1
ATOM 831 C C . GLN A 1 108 ? -5.703 11.525 9.002 1.00 94.44 108 GLN A C 1
ATOM 833 O O . GLN A 1 108 ? -5.165 11.372 10.099 1.00 94.44 108 GLN A O 1
ATOM 838 N N . LYS A 1 109 ? -6.976 11.894 8.893 1.00 93.75 109 LYS A N 1
ATOM 839 C CA . LYS A 1 109 ? -7.888 11.999 10.025 1.00 93.75 109 LYS A CA 1
ATOM 840 C C . LYS A 1 109 ? -9.212 11.334 9.703 1.00 93.75 109 LYS A C 1
ATOM 842 O O . LYS A 1 109 ? -9.861 11.659 8.711 1.00 93.75 109 LYS A O 1
ATOM 847 N N . ARG A 1 110 ? -9.650 10.478 10.619 1.00 93.75 110 ARG A N 1
ATOM 848 C CA . ARG A 1 110 ? -11.022 9.983 10.657 1.00 93.75 110 ARG A CA 1
ATOM 849 C C . ARG A 1 110 ? -11.937 11.093 11.153 1.00 93.75 110 ARG A C 1
ATOM 851 O O . ARG A 1 110 ? -11.832 11.531 12.298 1.00 93.75 110 ARG A O 1
ATOM 858 N N . VAL A 1 111 ? -12.789 11.587 10.263 1.00 94.81 111 VAL A N 1
ATOM 859 C CA . VAL A 1 111 ? -13.667 12.739 10.517 1.00 94.81 111 VAL A CA 1
ATOM 860 C C . VAL A 1 111 ? -15.076 12.321 10.909 1.00 94.81 111 VAL A C 1
ATOM 862 O O . VAL A 1 111 ? -15.787 13.098 11.540 1.00 94.81 111 VAL A O 1
ATOM 865 N N . TYR A 1 112 ? -15.473 11.096 10.566 1.00 93.94 112 TYR A N 1
ATOM 866 C CA . TYR A 1 112 ? -16.792 10.571 10.881 1.00 93.94 112 TYR A CA 1
ATOM 867 C C . TYR A 1 112 ? -16.741 9.065 11.130 1.00 93.94 112 TYR A C 1
ATOM 869 O O . TYR A 1 112 ? -15.962 8.337 10.512 1.00 93.94 112 TYR A O 1
ATOM 877 N N . THR A 1 113 ? -17.567 8.584 12.050 1.00 93.62 113 THR A N 1
ATOM 878 C CA . THR A 1 113 ? -17.793 7.157 12.292 1.00 93.62 113 THR A CA 1
ATOM 879 C C . THR A 1 113 ? -19.234 6.988 12.740 1.00 93.62 113 THR A C 1
ATOM 881 O O . THR A 1 113 ? -19.675 7.669 13.666 1.00 93.62 113 THR A O 1
ATOM 884 N N . TYR A 1 114 ? -19.964 6.099 12.081 1.00 93.44 114 TYR A N 1
ATOM 885 C CA . TYR A 1 114 ? -21.326 5.747 12.441 1.00 93.44 114 TYR A CA 1
ATOM 886 C C . TYR A 1 114 ? -21.572 4.281 12.115 1.00 93.44 114 TYR A C 1
ATOM 888 O O . TYR A 1 114 ? -21.417 3.873 10.965 1.00 93.44 114 TYR A O 1
ATOM 896 N N . GLN A 1 115 ? -21.974 3.511 13.131 1.00 94.00 115 GLN A N 1
ATOM 897 C CA . GLN A 1 115 ? -22.138 2.060 13.033 1.00 94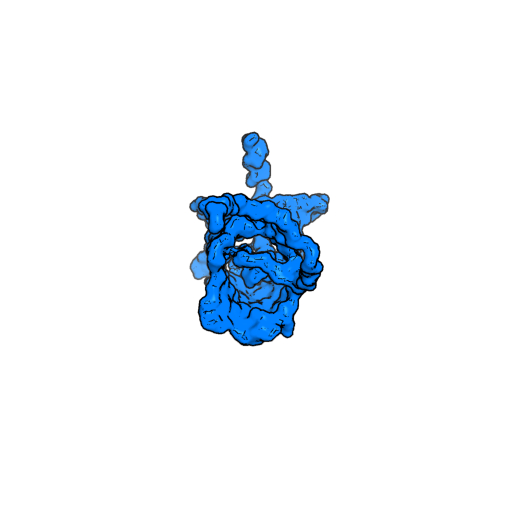.00 115 GLN A CA 1
ATOM 898 C C . GLN A 1 115 ? -20.882 1.413 12.425 1.00 94.00 115 GLN A C 1
ATOM 900 O O . GLN A 1 115 ? -19.776 1.608 12.928 1.00 94.00 115 GLN A O 1
ATOM 905 N N . ASP A 1 116 ? -21.078 0.719 11.312 1.00 94.00 116 ASP A N 1
ATOM 906 C CA . ASP A 1 116 ? -20.090 -0.062 10.595 1.00 94.00 116 ASP A CA 1
ATOM 907 C C . ASP A 1 116 ? -19.401 0.748 9.492 1.00 94.00 116 ASP A C 1
ATOM 909 O O . ASP A 1 116 ? -18.753 0.165 8.627 1.00 94.00 116 ASP A O 1
ATOM 913 N N . VAL A 1 117 ? -19.553 2.080 9.480 1.00 95.94 117 VAL A N 1
ATOM 914 C CA . VAL A 1 117 ? -18.993 2.980 8.463 1.00 95.94 117 VAL A CA 1
ATOM 915 C C . VAL A 1 117 ? -18.111 4.054 9.098 1.00 95.94 117 VAL A C 1
ATOM 917 O O . VAL A 1 117 ? -18.468 4.664 10.108 1.00 95.94 117 VAL A O 1
ATOM 920 N N . SER A 1 118 ? -16.979 4.363 8.467 1.00 95.56 118 SER A N 1
ATOM 921 C CA . SER A 1 118 ? -16.195 5.558 8.785 1.00 95.56 118 SER A CA 1
ATOM 922 C C . SER A 1 118 ? -15.756 6.317 7.541 1.00 95.56 118 SER A C 1
ATOM 924 O O . SER A 1 118 ? -15.691 5.773 6.441 1.00 95.56 118 SER A O 1
ATOM 926 N N . ILE A 1 119 ? -15.496 7.611 7.725 1.00 96.19 119 ILE A N 1
ATOM 927 C CA . ILE A 1 119 ? -15.009 8.509 6.680 1.00 96.19 119 ILE A CA 1
ATOM 928 C C . ILE A 1 119 ? -13.713 9.133 7.175 1.00 96.19 119 ILE A C 1
ATOM 930 O O . ILE A 1 119 ? -13.669 9.710 8.270 1.00 96.19 119 ILE A O 1
ATOM 934 N N . SER A 1 120 ? -12.677 9.046 6.351 1.00 95.25 120 SER A N 1
ATOM 935 C CA . SER A 1 120 ? -11.387 9.679 6.591 1.00 95.25 120 SER A CA 1
ATOM 936 C C . SER A 1 120 ? -11.022 10.620 5.453 1.00 95.25 120 SER A C 1
ATOM 938 O O . SER A 1 120 ? -11.303 10.345 4.289 1.00 95.25 120 SER A O 1
ATOM 940 N N . LEU A 1 121 ? -10.377 11.725 5.813 1.00 96.19 121 LEU A N 1
ATOM 941 C CA . LEU A 1 121 ? -9.751 12.664 4.889 1.00 96.19 121 LEU A CA 1
ATOM 942 C C . LEU A 1 121 ? -8.248 12.646 5.135 1.00 96.19 121 LEU A C 1
ATOM 944 O O . LEU A 1 121 ? -7.820 12.518 6.287 1.00 96.19 121 LEU A O 1
ATOM 948 N N . GLY A 1 122 ? -7.447 12.814 4.093 1.00 92.81 122 GLY A N 1
ATOM 949 C CA . GLY A 1 122 ? -6.004 12.851 4.268 1.00 92.81 122 GLY A CA 1
ATOM 950 C C . GLY A 1 122 ? -5.245 13.462 3.109 1.00 92.81 122 GLY A C 1
ATOM 951 O O . GLY A 1 122 ? -5.779 13.671 2.024 1.00 92.81 122 GLY A O 1
ATOM 952 N N . LEU A 1 123 ? -3.985 13.757 3.391 1.00 90.44 123 LEU A N 1
ATOM 953 C CA . LEU A 1 123 ? -2.946 14.130 2.450 1.00 90.44 123 LEU A C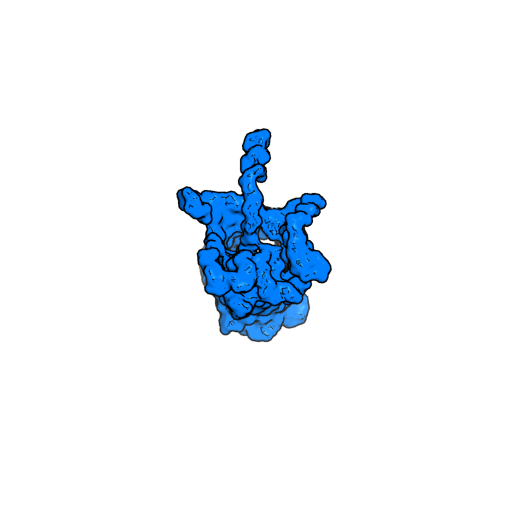A 1
ATOM 954 C C . LEU A 1 123 ? -1.888 13.031 2.496 1.00 90.44 123 LEU A C 1
ATOM 956 O O . LEU A 1 123 ? -1.442 12.652 3.579 1.00 90.44 123 LEU A O 1
ATOM 960 N N . GLN A 1 124 ? -1.475 12.536 1.343 1.00 84.25 124 GLN A N 1
ATOM 961 C CA . GLN A 1 124 ? -0.387 11.573 1.218 1.00 84.25 124 GLN A CA 1
ATOM 962 C C . GLN A 1 124 ? 0.619 12.043 0.173 1.00 84.25 124 GLN A C 1
ATOM 964 O O . GLN A 1 124 ? 0.299 12.897 -0.658 1.00 84.25 124 GLN A O 1
ATOM 969 N N . ASP A 1 125 ? 1.808 11.443 0.211 1.00 72.44 125 ASP A N 1
ATOM 970 C CA . ASP A 1 125 ? 2.864 11.658 -0.780 1.00 72.44 125 ASP A CA 1
ATOM 971 C C . ASP A 1 125 ? 3.280 13.134 -0.900 1.00 72.44 125 ASP A C 1
ATOM 973 O O . ASP A 1 125 ? 3.436 13.678 -1.989 1.00 72.44 125 ASP A O 1
ATOM 977 N N . ILE A 1 126 ? 3.491 13.805 0.237 1.00 70.69 126 ILE A N 1
ATOM 978 C CA . ILE A 1 126 ? 4.298 15.034 0.251 1.00 70.69 126 ILE A CA 1
ATOM 979 C C . ILE A 1 126 ? 5.740 14.592 -0.014 1.00 70.69 126 ILE A C 1
ATOM 981 O O . ILE A 1 126 ? 6.466 14.283 0.935 1.00 70.69 126 ILE A O 1
ATOM 985 N N . VAL A 1 127 ? 6.097 14.459 -1.293 1.00 68.31 127 VAL A N 1
ATOM 986 C CA . VAL A 1 127 ? 7.368 13.870 -1.700 1.00 68.31 127 VAL A CA 1
ATOM 987 C C . VAL A 1 127 ? 8.423 14.937 -1.885 1.00 68.31 127 VAL A C 1
ATOM 989 O O . VAL A 1 127 ? 8.217 15.952 -2.553 1.00 68.31 127 VAL A O 1
ATOM 992 N N . PHE A 1 128 ? 9.579 14.675 -1.294 1.00 67.69 128 PHE A N 1
ATOM 993 C CA . PHE A 1 128 ? 10.777 15.436 -1.557 1.00 67.69 128 PHE A CA 1
ATOM 994 C C . PHE A 1 128 ? 11.796 14.590 -2.314 1.00 67.69 128 PHE A C 1
ATOM 996 O O . PHE A 1 128 ? 12.105 13.471 -1.897 1.00 67.69 128 PHE A O 1
ATOM 1003 N N . GLN A 1 129 ? 12.336 15.154 -3.393 1.00 61.88 129 GLN A N 1
ATOM 1004 C CA . GLN A 1 129 ? 13.366 14.529 -4.219 1.00 61.88 129 GLN A CA 1
ATOM 1005 C C . GLN A 1 129 ? 14.690 15.283 -4.079 1.00 61.88 129 GLN A C 1
ATOM 1007 O O . GLN A 1 129 ? 14.724 16.513 -3.958 1.00 61.88 129 GLN A O 1
ATOM 1012 N N . ASN A 1 130 ? 15.790 14.530 -4.096 1.00 57.75 130 ASN A N 1
ATOM 1013 C CA . ASN A 1 130 ? 17.129 15.093 -4.201 1.00 57.75 130 ASN A CA 1
ATOM 1014 C C . ASN A 1 130 ? 17.468 15.274 -5.684 1.00 57.75 130 ASN A C 1
ATOM 1016 O O . ASN A 1 130 ? 17.563 14.291 -6.413 1.00 57.75 130 ASN A O 1
ATOM 1020 N N . THR A 1 131 ? 17.623 16.518 -6.132 1.00 57.25 131 THR A N 1
ATOM 1021 C CA . THR A 1 131 ? 18.063 16.819 -7.501 1.00 57.25 131 THR A CA 1
ATOM 1022 C C . THR A 1 131 ? 19.587 16.900 -7.571 1.00 57.25 131 THR A C 1
ATOM 1024 O O . THR A 1 131 ? 20.200 17.684 -6.835 1.00 57.25 131 THR A O 1
ATOM 1027 N N . ASP A 1 132 ? 20.178 16.145 -8.501 1.00 55.97 132 ASP A N 1
ATOM 1028 C CA . ASP A 1 132 ? 21.630 15.958 -8.657 1.00 55.97 132 ASP A CA 1
ATOM 1029 C C . ASP A 1 132 ? 22.425 17.257 -8.889 1.00 55.97 132 ASP A C 1
ATOM 1031 O O . ASP A 1 132 ? 23.624 17.305 -8.624 1.00 55.97 132 ASP A O 1
ATOM 1035 N N . GLU A 1 133 ? 21.782 18.347 -9.315 1.00 55.22 133 GLU A N 1
ATOM 1036 C CA . GLU A 1 133 ? 22.493 19.585 -9.658 1.00 55.22 133 GLU A CA 1
ATOM 1037 C C . GLU A 1 133 ? 22.773 20.523 -8.473 1.00 55.22 133 GLU A C 1
ATOM 1039 O O . GLU A 1 133 ? 23.561 21.460 -8.610 1.00 55.22 133 GLU A O 1
ATOM 1044 N N . SER A 1 134 ? 22.163 20.318 -7.296 1.00 52.44 134 SER A N 1
ATOM 1045 C CA . SER A 1 134 ? 22.343 21.279 -6.189 1.00 52.44 134 SER A CA 1
ATOM 1046 C C . SER A 1 134 ? 22.202 20.750 -4.760 1.00 52.44 134 SER A C 1
ATOM 1048 O O . SER A 1 134 ? 22.326 21.545 -3.827 1.00 52.44 134 SER A O 1
ATOM 1050 N N . SER A 1 135 ? 21.969 19.446 -4.542 1.00 53.53 135 SER A N 1
ATOM 1051 C CA . SER A 1 135 ? 21.658 18.905 -3.199 1.00 53.53 135 SER A CA 1
ATOM 1052 C C . SER A 1 135 ? 20.491 19.636 -2.506 1.00 53.53 135 SER A C 1
ATOM 1054 O O . SER A 1 135 ? 20.412 19.682 -1.277 1.00 53.53 135 SER A O 1
ATOM 1056 N N . GLN A 1 136 ? 19.603 20.261 -3.286 1.00 54.81 136 GLN A N 1
ATOM 1057 C CA . GLN A 1 136 ? 18.419 20.943 -2.782 1.00 54.81 136 GLN A CA 1
ATOM 1058 C C . GLN A 1 136 ? 17.250 19.964 -2.753 1.00 54.81 136 GLN A C 1
ATOM 1060 O O . GLN A 1 136 ? 16.988 19.240 -3.711 1.00 54.81 136 GLN A O 1
ATOM 1065 N N . LEU A 1 137 ? 16.553 19.953 -1.622 1.00 61.44 137 LEU A N 1
ATOM 1066 C CA . LEU A 1 137 ? 15.349 19.169 -1.418 1.00 61.44 137 LEU A CA 1
ATOM 1067 C C . LEU A 1 137 ? 14.183 19.900 -2.101 1.00 61.44 137 LEU A C 1
ATOM 1069 O O . LEU A 1 137 ? 13.739 20.937 -1.603 1.00 61.44 137 LEU A O 1
ATOM 1073 N N . SER A 1 138 ? 13.714 19.399 -3.245 1.00 63.56 138 SER A N 1
ATOM 1074 C CA . SER A 1 138 ? 12.588 19.997 -3.978 1.00 63.56 138 SER A CA 1
ATOM 1075 C C . SER A 1 138 ? 11.302 19.205 -3.740 1.00 63.56 138 SER A C 1
ATOM 1077 O O . SER A 1 138 ? 11.330 17.978 -3.648 1.00 63.56 138 SER A O 1
ATOM 1079 N N . LEU A 1 139 ? 10.182 19.914 -3.567 1.00 65.56 139 LEU A N 1
ATOM 1080 C CA . LEU A 1 139 ? 8.862 19.308 -3.388 1.00 65.56 139 LEU A CA 1
ATOM 1081 C C . LEU A 1 139 ? 8.321 18.866 -4.753 1.00 65.56 139 LEU A C 1
ATOM 1083 O O . LEU A 1 139 ? 8.161 19.706 -5.639 1.00 65.56 139 LEU A O 1
ATOM 1087 N N . ASN A 1 140 ? 7.962 17.592 -4.886 1.00 66.00 140 ASN A N 1
ATOM 1088 C CA . ASN A 1 140 ? 7.209 17.100 -6.031 1.00 66.00 140 ASN A CA 1
ATOM 1089 C C . ASN A 1 140 ? 5.703 17.295 -5.780 1.00 66.00 140 ASN A C 1
ATOM 1091 O O . ASN A 1 140 ? 5.057 16.503 -5.091 1.00 66.00 140 ASN A O 1
ATOM 1095 N N . SER A 1 141 ? 5.141 18.389 -6.300 1.00 60.72 141 SER A N 1
ATOM 1096 C CA . SER A 1 141 ? 3.718 18.713 -6.131 1.00 60.72 141 SER A CA 1
ATOM 1097 C C . SER A 1 141 ? 2.774 17.788 -6.896 1.00 60.72 141 SER A C 1
ATOM 1099 O O . SER A 1 141 ? 1.598 17.731 -6.541 1.00 60.72 141 SER A O 1
ATOM 1101 N N . ASP A 1 142 ? 3.264 17.073 -7.909 1.00 62.56 142 ASP A N 1
ATOM 1102 C CA . ASP A 1 142 ? 2.441 16.192 -8.745 1.00 62.56 142 ASP A CA 1
ATOM 1103 C C . ASP A 1 142 ? 2.086 14.889 -8.014 1.00 62.56 142 ASP A C 1
ATOM 1105 O O . ASP A 1 142 ? 1.051 14.272 -8.271 1.00 62.56 142 ASP A O 1
ATOM 1109 N N . GLU A 1 143 ? 2.909 14.495 -7.039 1.00 69.81 143 GLU A N 1
ATOM 1110 C CA . GLU A 1 143 ? 2.661 13.312 -6.215 1.00 69.81 143 GLU A CA 1
ATOM 1111 C C . GLU A 1 143 ? 1.713 13.588 -5.049 1.00 69.81 143 GLU A C 1
ATOM 1113 O O . GLU A 1 143 ? 0.988 12.676 -4.628 1.00 69.81 143 GLU A O 1
ATOM 1118 N N . LEU A 1 144 ? 1.641 14.845 -4.593 1.00 78.12 144 LEU A N 1
ATOM 1119 C CA . LEU A 1 144 ? 0.780 15.265 -3.493 1.00 78.12 144 LEU A CA 1
ATOM 1120 C C . LEU A 1 144 ? -0.678 14.895 -3.771 1.00 78.12 144 LEU A C 1
ATOM 1122 O O . LEU A 1 144 ? -1.334 15.430 -4.667 1.00 78.12 144 LEU A O 1
ATOM 1126 N N . SER A 1 145 ? -1.218 14.014 -2.936 1.00 80.38 145 SER A N 1
ATOM 1127 C CA . SER A 1 145 ? -2.567 13.490 -3.125 1.00 80.38 145 SER A CA 1
ATOM 1128 C C . SER A 1 145 ? -3.446 13.824 -1.929 1.00 80.38 145 SER A C 1
ATOM 1130 O O . SER A 1 145 ? -3.238 13.317 -0.825 1.00 80.38 145 SER A O 1
ATOM 1132 N N . LEU A 1 146 ? -4.458 14.663 -2.150 1.00 89.31 146 LEU A N 1
ATOM 1133 C CA . LEU A 1 146 ? -5.570 14.839 -1.220 1.00 89.31 146 LEU A CA 1
ATOM 1134 C C . LEU A 1 146 ? -6.590 13.739 -1.482 1.00 89.31 146 LEU A C 1
ATOM 1136 O O . LEU A 1 146 ? -6.934 13.501 -2.636 1.00 89.31 146 LEU A O 1
ATOM 1140 N N . PHE A 1 147 ? -7.106 13.104 -0.436 1.00 91.19 147 PHE A N 1
ATOM 1141 C CA . PHE A 1 147 ? -8.088 12.039 -0.586 1.00 91.19 147 PHE A CA 1
ATOM 1142 C C . PHE A 1 147 ? -9.197 12.079 0.455 1.00 91.19 147 PHE A C 1
ATOM 1144 O O . PHE A 1 147 ? -9.052 12.608 1.563 1.00 91.19 147 PHE A O 1
ATOM 1151 N N . ALA A 1 148 ? -10.296 11.436 0.083 1.00 94.62 148 ALA A N 1
ATOM 1152 C CA . ALA A 1 148 ? -11.350 11.015 0.980 1.00 94.62 148 ALA A CA 1
ATOM 1153 C C . ALA A 1 148 ? -11.602 9.520 0.782 1.00 94.62 148 ALA A C 1
ATOM 1155 O O . ALA A 1 148 ? -11.685 9.039 -0.348 1.00 94.62 148 ALA A O 1
ATOM 1156 N N . VAL A 1 149 ? -11.750 8.791 1.884 1.00 95.25 149 VAL A N 1
ATOM 1157 C CA . VAL A 1 149 ? -12.070 7.363 1.872 1.00 95.25 149 VAL A CA 1
ATOM 1158 C C . VAL A 1 149 ? -13.227 7.085 2.817 1.00 95.25 149 VAL A C 1
ATOM 1160 O O . VAL A 1 149 ? -13.238 7.521 3.970 1.00 95.25 149 VAL A O 1
ATOM 1163 N N . VAL A 1 150 ? -14.202 6.348 2.308 1.00 97.06 150 VAL A N 1
ATOM 1164 C CA . VAL A 1 150 ? -15.273 5.726 3.074 1.00 97.06 150 VAL A CA 1
ATOM 1165 C C . VAL A 1 150 ? -14.883 4.273 3.284 1.00 97.06 150 VAL A C 1
ATOM 1167 O O . VAL A 1 150 ? -14.553 3.575 2.326 1.00 97.06 150 VAL A O 1
ATOM 1170 N N . SER A 1 151 ? -14.923 3.813 4.528 1.00 96.56 151 SER A N 1
ATOM 1171 C CA . SER A 1 151 ? -14.727 2.406 4.852 1.00 96.56 151 SER A CA 1
ATOM 1172 C C . SER A 1 151 ? -15.958 1.807 5.496 1.00 96.56 151 SER A C 1
ATOM 1174 O O . SER A 1 151 ? -16.612 2.480 6.291 1.00 96.56 151 SER A O 1
ATOM 1176 N N . SER A 1 152 ? -16.219 0.532 5.219 1.00 96.62 152 SER A N 1
ATOM 1177 C CA . SER A 1 152 ? -17.186 -0.265 5.968 1.00 96.62 152 SER A CA 1
ATOM 1178 C C . SER A 1 152 ? -16.550 -1.541 6.504 1.00 96.62 152 SER A C 1
ATOM 1180 O O . SER A 1 152 ? -15.867 -2.232 5.751 1.00 96.62 152 SER A O 1
ATOM 1182 N N . GLU A 1 153 ? -16.775 -1.854 7.781 1.00 96.12 153 GLU A N 1
ATOM 1183 C CA . GLU A 1 153 ? -16.315 -3.095 8.414 1.00 96.12 153 GLU A CA 1
ATOM 1184 C C . GLU A 1 153 ? -17.515 -3.965 8.787 1.00 96.12 153 GLU A C 1
ATOM 1186 O O . GLU A 1 153 ? -18.414 -3.516 9.490 1.00 96.12 153 GLU A O 1
ATOM 1191 N N . LYS A 1 154 ? -17.535 -5.219 8.340 1.00 96.00 154 LYS A N 1
ATOM 1192 C CA . LYS A 1 154 ? -18.644 -6.142 8.577 1.00 96.00 154 LYS A CA 1
ATOM 1193 C C . LYS A 1 154 ? -18.147 -7.519 8.977 1.00 96.00 154 LYS A C 1
ATOM 1195 O O . LYS A 1 154 ? -17.268 -8.088 8.332 1.00 96.00 154 LYS A O 1
ATOM 1200 N N . GLU A 1 155 ? -18.768 -8.093 9.995 1.00 94.44 155 GLU A N 1
ATOM 1201 C CA . GLU A 1 155 ? -18.536 -9.480 10.393 1.00 94.44 155 GLU A CA 1
ATOM 1202 C C . GLU A 1 155 ? -19.506 -10.414 9.656 1.00 94.44 155 GLU A C 1
ATOM 1204 O O . GLU A 1 155 ? -20.715 -10.175 9.590 1.00 94.44 155 GLU A O 1
ATOM 1209 N N . VAL A 1 156 ? -18.970 -11.484 9.069 1.00 92.69 156 VAL A N 1
ATOM 1210 C CA . VAL A 1 156 ? -19.729 -12.513 8.350 1.00 92.69 156 VAL A CA 1
ATOM 1211 C C . VAL A 1 156 ? -19.291 -13.879 8.869 1.00 92.69 156 VAL A C 1
ATOM 1213 O O . VAL A 1 156 ? -18.338 -14.490 8.382 1.00 92.69 156 VAL A O 1
ATOM 1216 N N . GLY A 1 157 ? -19.986 -14.364 9.898 1.00 94.12 157 GLY A N 1
ATOM 1217 C CA . GLY A 1 157 ? -19.597 -15.584 10.602 1.00 94.12 157 GLY A CA 1
ATOM 1218 C C . GLY A 1 157 ? -18.237 -15.413 11.277 1.00 94.12 157 GLY A C 1
ATOM 1219 O O . GLY A 1 157 ? -18.061 -14.518 12.092 1.00 94.12 157 GLY A O 1
ATOM 1220 N N . SER A 1 158 ? -17.272 -16.268 10.934 1.00 93.81 158 SER A N 1
ATOM 1221 C CA . SER A 1 158 ? -15.895 -16.200 11.448 1.00 93.81 158 SER A CA 1
ATOM 1222 C C . SER A 1 158 ? -14.960 -15.308 10.624 1.00 93.81 158 SER A C 1
ATOM 1224 O O . SER A 1 158 ? -13.751 -15.340 10.843 1.00 93.81 158 SER A O 1
ATOM 1226 N N . TYR A 1 159 ? -15.485 -14.600 9.626 1.00 96.38 159 TYR A N 1
ATOM 1227 C CA . TYR A 1 159 ? -14.717 -13.727 8.746 1.00 96.38 159 TYR A CA 1
ATOM 1228 C C . TYR A 1 159 ? -15.046 -12.271 9.050 1.00 96.38 159 TYR A C 1
ATOM 1230 O O . TYR A 1 159 ? -16.193 -11.942 9.361 1.00 96.38 159 TYR A O 1
ATOM 1238 N N . LYS A 1 160 ? -14.059 -11.393 8.890 1.00 96.69 160 LYS A N 1
ATOM 1239 C CA . LYS A 1 160 ? -14.262 -9.944 8.942 1.00 96.69 160 LYS A CA 1
ATOM 1240 C C . LYS A 1 160 ? -13.913 -9.347 7.587 1.00 96.69 160 LYS A C 1
ATOM 1242 O O . LYS A 1 160 ? -12.828 -9.582 7.069 1.00 96.69 160 LYS A O 1
ATOM 1247 N N . MET A 1 161 ? -14.848 -8.606 7.010 1.00 96.69 161 MET A N 1
ATOM 1248 C CA . MET A 1 161 ? -14.682 -7.928 5.733 1.00 96.69 161 MET A CA 1
ATOM 1249 C C . MET A 1 161 ? -14.600 -6.426 5.971 1.00 96.69 161 MET A C 1
ATOM 1251 O O . MET A 1 161 ? -15.557 -5.826 6.457 1.00 96.69 161 MET A O 1
ATOM 1255 N N . ASN A 1 162 ? -13.498 -5.817 5.558 1.00 96.94 162 ASN A N 1
ATOM 1256 C CA . ASN A 1 162 ? -13.381 -4.376 5.431 1.00 96.94 162 ASN A CA 1
ATOM 1257 C C . ASN A 1 162 ? -13.474 -4.015 3.950 1.00 96.94 162 ASN A C 1
ATOM 1259 O O . ASN A 1 162 ? -12.879 -4.680 3.109 1.00 96.94 162 ASN A O 1
ATOM 1263 N N . THR A 1 163 ? -14.203 -2.958 3.625 1.00 97.25 163 THR A N 1
ATOM 1264 C CA . THR A 1 163 ? -14.309 -2.413 2.267 1.00 97.25 163 THR A CA 1
ATOM 1265 C C . THR A 1 163 ? -13.958 -0.939 2.287 1.00 97.25 163 THR A C 1
ATOM 1267 O O . THR A 1 163 ? -14.223 -0.254 3.274 1.00 97.25 163 THR A O 1
ATOM 1270 N N . TYR A 1 164 ? -13.364 -0.463 1.201 1.00 96.62 164 TYR A N 1
ATOM 1271 C CA . TYR A 1 164 ? -12.850 0.886 1.033 1.00 96.62 164 TYR A CA 1
ATOM 1272 C C . TYR A 1 164 ? -13.307 1.416 -0.317 1.00 96.62 164 TYR A C 1
ATOM 1274 O O . TYR A 1 164 ? -13.120 0.762 -1.339 1.00 96.62 164 TYR A O 1
ATOM 1282 N N . LEU A 1 165 ? -13.900 2.601 -0.322 1.00 96.25 165 LEU A N 1
ATOM 1283 C CA . LEU A 1 165 ? -14.241 3.345 -1.526 1.00 96.25 165 LEU A CA 1
ATOM 1284 C C . LEU A 1 165 ? -13.793 4.780 -1.311 1.00 96.25 165 LEU A C 1
ATOM 1286 O O . LEU A 1 165 ? -14.170 5.408 -0.321 1.00 96.25 165 LEU A O 1
ATOM 1290 N N . GLY A 1 166 ? -13.009 5.312 -2.232 1.00 92.75 166 GLY A N 1
ATOM 1291 C CA . GLY A 1 166 ? -12.518 6.666 -2.092 1.00 92.75 166 GLY A CA 1
ATOM 1292 C C . GLY A 1 166 ? -12.181 7.319 -3.409 1.00 92.75 166 GLY A C 1
ATOM 1293 O O . GLY A 1 166 ? -12.251 6.721 -4.483 1.00 92.75 166 GLY A O 1
ATOM 1294 N N . PHE A 1 167 ? -11.831 8.587 -3.290 1.00 90.62 167 PHE A N 1
ATOM 1295 C CA . PHE A 1 167 ? -11.312 9.386 -4.378 1.00 90.62 167 PHE A CA 1
ATOM 1296 C C . PHE A 1 167 ? -10.114 10.186 -3.883 1.00 90.62 167 PHE A C 1
ATOM 1298 O O . PHE A 1 167 ? -10.046 10.552 -2.705 1.00 90.62 167 PHE A O 1
ATOM 1305 N N . GLY A 1 168 ? -9.176 10.481 -4.774 1.00 85.12 168 GLY A N 1
ATOM 1306 C CA . GLY A 1 168 ? -8.046 11.336 -4.446 1.00 85.12 168 GLY A CA 1
ATOM 1307 C C . GLY A 1 168 ? -7.414 11.995 -5.659 1.00 85.12 168 GLY A C 1
ATOM 1308 O O . GLY A 1 168 ? -7.680 11.605 -6.787 1.00 85.12 168 GLY A O 1
ATOM 1309 N N . THR A 1 169 ? -6.614 13.028 -5.424 1.00 80.88 169 THR A N 1
ATOM 1310 C CA . THR A 1 169 ? -5.891 13.771 -6.467 1.00 80.88 169 THR A CA 1
ATOM 1311 C C . THR A 1 169 ? -4.468 13.249 -6.657 1.00 80.88 169 THR A C 1
ATOM 1313 O O . THR A 1 169 ? -4.051 12.342 -5.942 1.00 80.88 169 THR A O 1
ATOM 1316 N N . GLY A 1 170 ? -3.697 13.853 -7.567 1.00 73.75 170 GLY A N 1
ATOM 1317 C CA . GLY A 1 170 ? -2.254 13.607 -7.685 1.00 73.75 170 GLY A CA 1
ATOM 1318 C C . GLY A 1 170 ? -1.966 12.165 -8.080 1.00 73.75 170 GLY A C 1
ATOM 1319 O O . GLY A 1 170 ? -2.569 11.651 -9.019 1.00 73.75 170 GLY A O 1
ATOM 1320 N N . SER A 1 171 ? -1.122 11.471 -7.320 1.00 66.75 171 SER A N 1
ATOM 1321 C CA . SER A 1 171 ? -0.831 10.059 -7.574 1.00 66.75 171 SER A CA 1
ATOM 1322 C C . SER A 1 171 ? -2.034 9.126 -7.332 1.00 66.75 171 SER A C 1
ATOM 1324 O O . SER A 1 171 ? -2.019 7.993 -7.804 1.00 66.75 171 SER A O 1
ATOM 1326 N N . LEU A 1 172 ? -3.072 9.547 -6.582 1.00 62.84 172 LEU A N 1
ATOM 1327 C CA . LEU A 1 172 ? -4.374 8.843 -6.490 1.00 62.84 172 LEU A CA 1
ATOM 1328 C C . LEU A 1 172 ? -5.341 9.232 -7.618 1.00 62.84 172 LEU A C 1
ATOM 1330 O O . LEU A 1 172 ? -6.433 8.672 -7.707 1.00 62.84 172 LEU A O 1
ATOM 1334 N N . GLY A 1 173 ? -4.943 10.202 -8.441 1.00 55.31 173 GLY A N 1
ATOM 1335 C CA . GLY A 1 173 ? -5.569 10.548 -9.704 1.00 55.31 173 GLY A CA 1
ATOM 1336 C C . GLY A 1 173 ? -5.448 9.421 -10.729 1.00 55.31 173 GLY A C 1
ATOM 1337 O O . GLY A 1 173 ? -4.661 8.491 -10.532 1.00 55.31 173 GLY A O 1
ATOM 1338 N N . PRO A 1 174 ? -6.187 9.492 -11.850 1.00 49.78 174 PRO A N 1
ATOM 1339 C CA . PRO A 1 174 ? -5.833 8.708 -13.019 1.00 49.78 174 PRO A CA 1
ATOM 1340 C C . PRO A 1 174 ? -4.411 9.123 -13.403 1.00 49.78 174 PRO A C 1
ATOM 1342 O O . PRO A 1 174 ? -4.184 10.234 -13.870 1.00 49.78 174 PRO A O 1
ATOM 1345 N N . ILE A 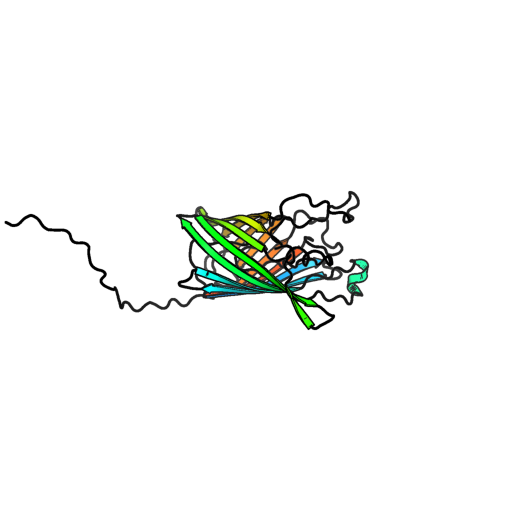1 175 ? -3.434 8.260 -13.140 1.00 50.94 175 ILE A N 1
ATOM 1346 C CA . ILE A 1 175 ? -2.152 8.374 -13.819 1.00 50.94 175 ILE A CA 1
ATOM 1347 C C . ILE A 1 175 ? -2.446 7.928 -15.235 1.00 50.94 175 ILE A C 1
ATOM 1349 O O . ILE A 1 175 ? -3.046 6.867 -15.421 1.00 50.94 175 ILE A O 1
ATOM 1353 N N . SER A 1 176 ? -2.021 8.732 -16.199 1.00 43.34 176 SER A N 1
ATOM 1354 C CA . SER A 1 176 ? -1.859 8.373 -17.597 1.00 43.34 176 SER A CA 1
ATOM 1355 C C . SER A 1 176 ? -1.334 6.945 -17.721 1.00 43.34 176 SER A C 1
ATOM 1357 O O . SER A 1 176 ? -0.127 6.710 -17.689 1.00 43.34 176 SER A O 1
ATOM 1359 N N . THR A 1 177 ? -2.231 5.962 -17.799 1.00 46.34 177 THR A N 1
ATOM 1360 C CA . THR A 1 177 ? -1.843 4.585 -18.068 1.00 46.34 177 THR A CA 1
ATOM 1361 C C . THR A 1 177 ? -1.200 4.624 -19.440 1.00 46.34 177 THR A C 1
ATOM 1363 O O . THR A 1 177 ? -1.870 5.100 -20.364 1.00 46.34 177 THR A O 1
ATOM 1366 N N . PRO A 1 178 ? 0.056 4.176 -19.607 1.00 51.28 178 PRO A N 1
ATOM 1367 C CA . PRO A 1 178 ? 0.612 4.051 -20.941 1.00 51.28 178 PRO A CA 1
ATOM 1368 C C . PRO A 1 178 ? -0.354 3.191 -21.746 1.00 51.28 178 PRO A C 1
ATOM 1370 O O . PRO A 1 178 ? -0.662 2.065 -21.352 1.00 51.28 178 PRO A O 1
ATOM 1373 N N . GLN A 1 179 ? -0.934 3.769 -22.796 1.00 52.72 179 GLN A N 1
ATOM 1374 C CA . GLN A 1 179 ? -1.667 2.971 -23.762 1.00 52.72 179 GLN A CA 1
ATOM 1375 C C . GLN A 1 179 ? -0.623 2.146 -24.493 1.00 52.72 179 GLN A C 1
ATOM 1377 O O . GLN A 1 179 ? 0.440 2.662 -24.820 1.00 52.72 179 GLN A O 1
ATOM 1382 N N . PHE A 1 180 ? -0.885 0.863 -24.679 1.00 57.28 180 PHE A N 1
ATOM 1383 C CA . PHE A 1 180 ? -0.014 0.016 -25.474 1.00 57.28 180 PHE A CA 1
ATOM 1384 C C . PHE A 1 180 ? -0.625 -0.097 -26.862 1.00 57.28 180 PHE A C 1
ATOM 1386 O O . PHE A 1 180 ? -1.837 -0.295 -26.981 1.00 57.28 180 PHE A O 1
ATOM 1393 N N . ASP A 1 181 ? 0.198 0.068 -27.891 1.00 56.81 181 ASP A N 1
ATOM 1394 C CA . ASP A 1 181 ? -0.202 -0.263 -29.254 1.00 56.81 181 ASP A CA 1
ATOM 1395 C C . ASP A 1 181 ? -0.439 -1.779 -29.377 1.00 56.81 181 ASP A C 1
ATOM 1397 O O . ASP A 1 181 ? -0.012 -2.565 -28.528 1.00 56.81 181 ASP A O 1
ATOM 1401 N N . ASP A 1 182 ? -1.107 -2.212 -30.451 1.00 53.81 182 ASP A N 1
ATOM 1402 C CA . ASP A 1 182 ? -1.389 -3.635 -30.720 1.00 53.81 182 ASP A CA 1
ATOM 1403 C C . ASP A 1 182 ? -0.112 -4.507 -30.784 1.00 53.81 182 ASP A C 1
ATOM 1405 O O . ASP A 1 182 ? -0.184 -5.734 -30.695 1.00 53.81 182 ASP A O 1
ATOM 1409 N N . ASP A 1 183 ? 1.062 -3.883 -30.935 1.00 60.31 183 ASP A N 1
ATOM 1410 C CA . ASP A 1 183 ? 2.379 -4.524 -30.925 1.00 60.31 183 ASP A CA 1
ATOM 1411 C C . ASP A 1 183 ? 3.056 -4.571 -29.539 1.00 60.31 183 ASP A C 1
ATOM 1413 O O . ASP A 1 183 ? 4.165 -5.094 -29.411 1.00 60.31 183 ASP A O 1
ATOM 1417 N N . GLY A 1 184 ? 2.388 -4.063 -28.498 1.00 50.91 184 GLY A N 1
ATOM 1418 C CA . GLY A 1 184 ? 2.872 -4.029 -27.119 1.00 50.91 184 GLY A CA 1
ATOM 1419 C C . GLY A 1 184 ? 3.826 -2.875 -26.801 1.00 50.91 184 GLY A C 1
ATOM 1420 O O . GLY A 1 184 ? 4.369 -2.838 -25.695 1.00 50.91 184 GLY A O 1
ATOM 1421 N N . SER A 1 185 ? 4.052 -1.935 -27.725 1.00 57.06 185 SER A N 1
ATOM 1422 C CA . SER A 1 185 ? 4.881 -0.756 -27.460 1.00 57.06 185 SER A CA 1
ATOM 1423 C C . SER A 1 185 ? 4.111 0.342 -26.698 1.00 57.06 185 SER A C 1
ATOM 1425 O O . SER A 1 185 ? 2.903 0.492 -26.891 1.00 57.06 185 SER A O 1
ATOM 1427 N N . PRO A 1 186 ? 4.763 1.117 -25.804 1.00 56.62 186 PRO A N 1
ATOM 1428 C CA . PRO A 1 186 ? 4.105 2.216 -25.097 1.00 56.62 186 PRO A CA 1
ATOM 1429 C C . PRO A 1 186 ? 3.800 3.383 -26.047 1.00 56.62 186 PRO A C 1
ATOM 1431 O O . PRO A 1 186 ? 4.710 3.951 -26.655 1.00 56.62 186 PRO A O 1
ATOM 1434 N N . GLN A 1 187 ? 2.539 3.803 -26.118 1.00 55.31 187 GLN A N 1
ATOM 1435 C CA . GLN A 1 187 ? 2.126 5.003 -26.834 1.00 55.31 187 GLN A CA 1
ATOM 1436 C C . GLN A 1 187 ? 2.750 6.250 -26.205 1.00 55.31 187 GLN A C 1
ATOM 1438 O O . GLN A 1 187 ? 2.685 6.489 -24.999 1.00 55.31 187 GLN A O 1
ATOM 1443 N N . THR A 1 188 ? 3.336 7.083 -27.061 1.00 48.03 188 THR A N 1
ATOM 1444 C CA . THR A 1 188 ? 4.111 8.275 -26.683 1.00 48.03 188 THR A CA 1
ATOM 1445 C C . THR A 1 188 ? 3.268 9.545 -26.524 1.00 48.03 188 THR A C 1
ATOM 1447 O O . THR A 1 188 ? 3.806 10.590 -26.161 1.00 48.03 188 THR A O 1
ATOM 1450 N N . VAL A 1 189 ? 1.951 9.478 -26.759 1.00 42.94 189 VAL A N 1
ATOM 1451 C CA . VAL A 1 189 ? 1.039 10.627 -26.662 1.00 42.94 189 VAL A CA 1
ATOM 1452 C C . VAL A 1 189 ? -0.112 10.293 -25.724 1.00 42.94 189 VAL A C 1
ATOM 1454 O O . VAL A 1 189 ? -1.102 9.682 -26.114 1.00 42.94 189 VAL A O 1
ATOM 1457 N N . VAL A 1 190 ? 0.004 10.728 -24.472 1.00 48.62 190 VAL A N 1
ATOM 1458 C CA . VAL A 1 190 ? -1.116 10.688 -23.533 1.00 48.62 190 VAL A CA 1
ATOM 1459 C C . VAL A 1 190 ? -1.995 11.914 -23.788 1.00 48.62 190 VAL A C 1
ATOM 1461 O O . VAL A 1 190 ? -1.630 13.035 -23.438 1.00 48.62 190 VAL A O 1
ATOM 1464 N N . ASN A 1 191 ? -3.169 11.710 -24.383 1.00 38.62 191 ASN A N 1
ATOM 1465 C CA . ASN A 1 191 ? -4.201 12.743 -24.477 1.00 38.62 191 ASN A CA 1
ATOM 1466 C C . ASN A 1 191 ? -4.999 12.799 -23.170 1.00 38.62 191 ASN A C 1
ATOM 1468 O O . ASN A 1 191 ? -6.114 12.282 -23.106 1.00 38.62 191 ASN A O 1
ATOM 1472 N N . ASP A 1 192 ? -4.443 13.408 -22.123 1.00 46.94 192 ASP A N 1
ATOM 1473 C CA . ASP A 1 192 ? -5.166 13.508 -20.857 1.00 46.94 192 ASP A CA 1
ATOM 1474 C C . ASP A 1 192 ? -6.133 14.704 -20.885 1.00 46.94 192 ASP A C 1
ATOM 1476 O O . ASP A 1 192 ? -5.751 15.871 -20.772 1.00 46.94 192 ASP A O 1
ATOM 1480 N N . THR A 1 193 ? -7.412 14.414 -21.125 1.00 35.72 193 THR A N 1
ATOM 1481 C CA . THR A 1 193 ? -8.506 15.394 -21.115 1.00 35.72 193 THR A CA 1
ATOM 1482 C C . THR A 1 193 ? -9.483 15.065 -19.990 1.00 35.72 193 THR A C 1
ATOM 1484 O O . THR A 1 193 ? -10.516 14.443 -20.210 1.00 35.72 193 THR A O 1
ATOM 1487 N N . GLY A 1 194 ? -9.198 15.568 -18.785 1.00 37.94 194 GLY A N 1
ATOM 1488 C CA . GLY A 1 194 ? -10.226 15.850 -17.777 1.00 37.94 194 GLY A CA 1
ATOM 1489 C C . GLY A 1 194 ? -10.119 15.104 -16.440 1.00 37.94 194 GLY A C 1
ATOM 1490 O O . GLY A 1 194 ? -10.140 13.886 -16.384 1.00 37.94 194 GLY A O 1
ATOM 1491 N N . SER A 1 195 ? -10.167 15.902 -15.362 1.00 42.56 195 SER A N 1
ATOM 1492 C CA . SER A 1 195 ? -10.247 15.545 -13.932 1.00 42.56 195 SER A CA 1
ATOM 1493 C C . SER A 1 195 ? -9.012 14.873 -13.310 1.00 42.56 195 SER A C 1
ATOM 1495 O O . SER A 1 195 ? -8.774 13.685 -13.460 1.00 42.56 195 SER A O 1
ATOM 1497 N N . THR A 1 196 ? -8.300 15.629 -12.467 1.00 55.28 196 THR A N 1
ATOM 1498 C CA . THR A 1 196 ? -7.143 15.199 -11.654 1.00 55.28 196 THR A CA 1
ATOM 1499 C C . THR A 1 196 ? -7.495 14.301 -10.461 1.00 55.28 196 THR A C 1
ATOM 1501 O O . THR A 1 196 ? -6.609 13.979 -9.671 1.00 55.28 196 THR A O 1
ATOM 1504 N N . ALA A 1 197 ? -8.769 13.930 -10.282 1.00 58.53 197 ALA A N 1
ATOM 1505 C CA . ALA A 1 197 ? -9.237 13.100 -9.174 1.00 58.53 197 ALA A CA 1
ATOM 1506 C C . ALA A 1 197 ? -9.592 11.682 -9.650 1.00 58.53 197 ALA A C 1
ATOM 1508 O O . ALA A 1 197 ? -10.457 11.517 -10.510 1.00 58.53 197 ALA A O 1
ATOM 1509 N N . GLY A 1 198 ? -8.932 10.674 -9.086 1.00 77.44 198 GLY A N 1
ATOM 1510 C CA . GLY A 1 198 ? -9.092 9.260 -9.404 1.00 77.44 198 GLY A CA 1
ATOM 1511 C C . GLY A 1 198 ? -9.902 8.555 -8.328 1.00 77.44 198 GLY A C 1
ATOM 1512 O O . GLY A 1 198 ? -9.977 9.011 -7.186 1.00 77.44 198 GLY A O 1
ATOM 1513 N N . VAL A 1 199 ? -10.556 7.462 -8.715 1.00 88.06 199 VAL A N 1
ATOM 1514 C CA . VAL A 1 199 ? -11.372 6.631 -7.825 1.00 88.06 199 VAL A CA 1
ATOM 1515 C C . VAL A 1 199 ? -10.596 5.371 -7.497 1.00 88.06 199 VAL A C 1
ATOM 1517 O O . VAL A 1 199 ? -10.045 4.730 -8.389 1.00 88.06 199 VAL A O 1
ATOM 1520 N N . PHE A 1 200 ? -10.612 4.989 -6.227 1.00 90.94 200 PHE A N 1
ATOM 1521 C CA . PHE A 1 200 ? -10.044 3.732 -5.774 1.00 90.94 200 PHE A CA 1
ATOM 1522 C C . PHE A 1 200 ? -11.059 2.933 -4.966 1.00 90.94 200 PHE A C 1
ATOM 1524 O O . PHE A 1 200 ? -11.946 3.477 -4.298 1.00 90.94 200 PHE A O 1
ATOM 1531 N N . VAL A 1 201 ? -10.909 1.616 -5.026 1.00 95.31 201 VAL A N 1
ATOM 1532 C CA . VAL A 1 201 ? -11.745 0.655 -4.310 1.00 95.31 201 VAL A CA 1
ATOM 1533 C C . VAL A 1 201 ? -10.837 -0.405 -3.721 1.00 95.31 201 VAL A C 1
ATOM 1535 O O . VAL A 1 201 ? -9.891 -0.829 -4.370 1.00 95.31 201 VAL A O 1
ATOM 1538 N N . GLY A 1 202 ? -11.128 -0.882 -2.521 1.00 96.56 202 GLY A N 1
ATOM 1539 C CA . GLY A 1 202 ? -10.419 -2.025 -1.974 1.00 96.56 202 GLY A CA 1
ATOM 1540 C C . GLY A 1 202 ? -11.238 -2.804 -0.973 1.00 96.56 202 GLY A C 1
ATOM 1541 O O . GLY A 1 202 ? -12.276 -2.351 -0.493 1.00 96.56 202 GLY A O 1
ATOM 1542 N N . PHE A 1 203 ? -10.762 -3.995 -0.656 1.00 97.50 203 PHE A N 1
ATOM 1543 C CA . PHE A 1 203 ? -11.296 -4.804 0.419 1.00 97.50 203 PHE A CA 1
ATOM 1544 C C . PHE A 1 203 ? -10.184 -5.579 1.118 1.00 97.50 203 PHE A C 1
ATOM 1546 O O . PHE A 1 203 ? -9.161 -5.918 0.521 1.00 97.50 203 PHE A O 1
ATOM 1553 N N . VAL A 1 204 ? -10.436 -5.892 2.384 1.00 97.81 204 VAL A N 1
ATOM 1554 C CA . VAL A 1 204 ? -9.645 -6.811 3.196 1.00 97.81 204 VAL A CA 1
ATOM 1555 C C . VAL A 1 204 ? -10.598 -7.842 3.776 1.00 97.81 204 VAL A C 1
ATOM 1557 O O . VAL A 1 204 ? -11.497 -7.499 4.541 1.00 97.81 204 VAL A O 1
ATOM 1560 N N . LEU A 1 205 ? -10.400 -9.108 3.429 1.00 98.00 205 LEU A N 1
ATOM 1561 C CA . LEU A 1 205 ? -11.098 -10.235 4.032 1.00 98.00 205 LEU A CA 1
ATOM 1562 C C . LEU A 1 205 ? -10.164 -10.928 5.022 1.00 98.00 205 LEU A C 1
ATOM 1564 O O . LEU A 1 205 ? -9.279 -11.686 4.628 1.00 98.00 205 LEU A O 1
ATOM 1568 N N . ASN A 1 206 ? -10.387 -10.693 6.308 1.00 97.69 206 ASN A N 1
ATOM 1569 C CA . ASN A 1 206 ? -9.716 -11.405 7.382 1.00 97.69 206 ASN A CA 1
ATOM 1570 C C . ASN A 1 206 ? -10.374 -12.774 7.603 1.00 97.69 206 ASN A C 1
ATOM 1572 O O . ASN A 1 206 ? -11.599 -12.895 7.726 1.00 97.69 206 ASN A O 1
ATOM 1576 N N . THR A 1 207 ? -9.543 -13.808 7.644 1.00 97.75 207 THR A N 1
ATOM 1577 C CA . THR A 1 207 ? -9.948 -15.207 7.802 1.00 97.75 207 THR A CA 1
ATOM 1578 C C . THR A 1 207 ? -9.595 -15.732 9.196 1.00 97.75 207 THR A C 1
ATOM 1580 O O . THR A 1 207 ? -8.629 -15.272 9.808 1.00 97.75 207 THR A O 1
ATOM 1583 N N . PRO A 1 208 ? -10.289 -16.773 9.694 1.00 95.69 208 PRO A N 1
ATOM 1584 C C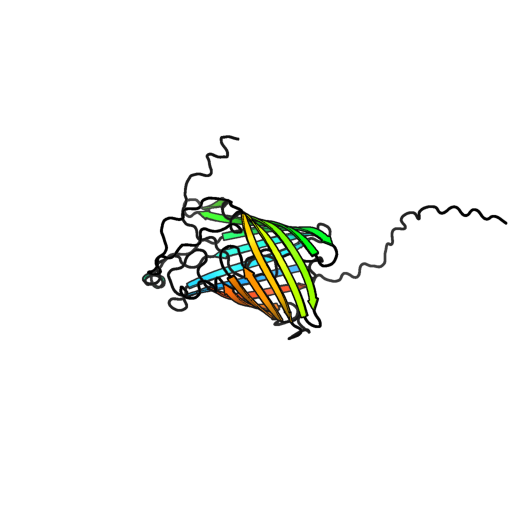A . PRO A 1 208 ? -9.978 -17.368 10.997 1.00 95.69 208 PRO A CA 1
ATOM 1585 C C . PRO A 1 208 ? -8.685 -18.210 10.999 1.00 95.69 208 PRO A C 1
ATOM 1587 O O . PRO A 1 208 ? -8.286 -18.746 12.037 1.00 95.69 208 PRO A O 1
ATOM 1590 N N . TYR A 1 209 ? -8.011 -18.370 9.856 1.00 95.75 209 TYR A N 1
ATOM 1591 C CA . TYR A 1 209 ? -6.752 -19.106 9.782 1.00 95.75 209 TYR A CA 1
ATOM 1592 C C . TYR A 1 209 ? -5.650 -18.330 10.497 1.00 95.75 209 TYR A C 1
ATOM 1594 O O . TYR A 1 209 ? -5.439 -17.160 10.214 1.00 95.75 209 TYR A O 1
ATOM 1602 N N . PHE A 1 210 ? -4.939 -18.976 11.426 1.00 95.00 210 PHE A N 1
ATOM 1603 C CA . PHE A 1 210 ? -4.007 -18.303 12.342 1.00 95.00 210 PHE A CA 1
ATOM 1604 C C . PHE A 1 210 ? -4.675 -17.225 13.221 1.00 95.00 210 PHE A C 1
ATOM 1606 O O . PHE A 1 210 ? -4.032 -16.246 13.595 1.00 95.00 210 PHE A O 1
ATOM 1613 N N . ALA A 1 211 ? -5.941 -17.418 13.626 1.00 91.88 211 ALA A N 1
ATOM 1614 C CA . ALA A 1 211 ? -6.682 -16.474 14.478 1.00 91.88 211 ALA A CA 1
ATOM 1615 C C . ALA A 1 211 ? -5.924 -16.033 15.746 1.00 91.88 211 ALA A C 1
ATOM 1617 O O . ALA A 1 211 ? -6.004 -14.872 16.136 1.00 91.88 211 ALA A O 1
ATOM 1618 N N . ARG A 1 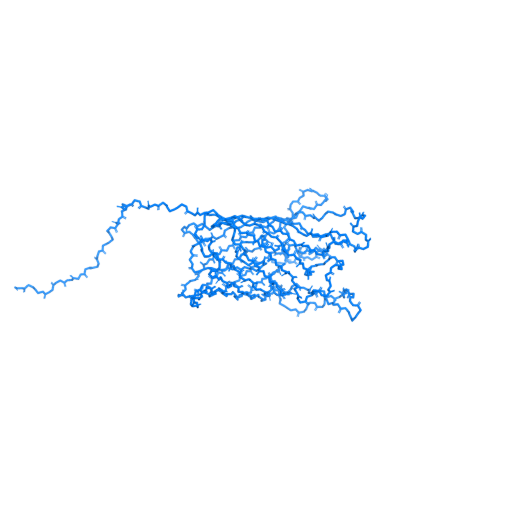212 ? -5.113 -16.916 16.354 1.00 92.75 212 ARG A N 1
ATOM 1619 C CA . ARG A 1 212 ? -4.269 -16.575 17.520 1.00 92.75 212 ARG A CA 1
ATOM 1620 C C . ARG A 1 212 ? -3.255 -15.450 17.262 1.00 92.75 212 ARG A C 1
ATOM 1622 O O . ARG A 1 212 ? -2.733 -14.879 18.211 1.00 92.75 212 ARG A O 1
ATOM 1629 N N . TRP A 1 213 ? -2.946 -15.181 15.998 1.00 93.19 213 TRP A N 1
ATOM 1630 C CA . TRP A 1 213 ? -2.023 -14.143 15.540 1.00 93.19 213 TRP A CA 1
ATOM 1631 C C . TRP A 1 213 ? -2.736 -13.069 14.701 1.00 93.19 213 TRP A C 1
ATOM 1633 O O . TRP A 1 213 ? -2.096 -12.286 14.010 1.00 93.19 213 TRP A O 1
ATOM 1643 N N . GLY A 1 214 ? -4.070 -13.015 14.768 1.00 91.31 214 GLY A N 1
ATOM 1644 C CA . GLY A 1 214 ? -4.877 -11.991 14.103 1.00 91.31 214 GLY A CA 1
ATOM 1645 C C . GLY A 1 214 ? -5.421 -12.372 12.726 1.00 91.31 214 GLY A C 1
ATOM 1646 O O . GLY A 1 214 ? -5.989 -11.507 12.068 1.00 91.31 214 GLY A O 1
ATOM 1647 N N . GLY A 1 215 ? -5.283 -13.627 12.289 1.00 96.12 215 GLY A N 1
ATOM 1648 C CA . GLY A 1 215 ? -5.884 -14.095 11.036 1.00 96.12 215 GLY A CA 1
ATOM 1649 C C . GLY A 1 215 ? -5.060 -13.775 9.781 1.00 96.12 215 GLY A C 1
ATOM 1650 O O . GLY A 1 215 ? -4.250 -12.849 9.783 1.00 96.12 215 GLY A O 1
ATOM 1651 N N . ILE A 1 216 ? -5.268 -14.544 8.710 1.00 97.44 216 ILE A N 1
ATOM 1652 C CA . ILE A 1 216 ? -4.748 -14.219 7.371 1.00 97.44 216 ILE A CA 1
ATOM 1653 C C . ILE A 1 216 ? -5.695 -13.226 6.704 1.00 97.44 216 ILE A C 1
ATOM 1655 O O . ILE A 1 216 ? -6.901 -13.487 6.661 1.00 97.44 216 ILE A O 1
ATOM 1659 N N . ASP A 1 217 ? -5.145 -12.166 6.116 1.00 97.81 217 ASP A N 1
ATOM 1660 C CA . ASP A 1 217 ? -5.910 -11.222 5.302 1.00 97.81 217 ASP A CA 1
ATOM 1661 C C . ASP A 1 217 ? -5.740 -11.515 3.812 1.00 97.81 217 ASP A C 1
ATOM 1663 O O . ASP A 1 217 ? -4.612 -11.631 3.327 1.00 97.81 217 ASP A O 1
ATOM 1667 N N . LEU A 1 218 ? -6.851 -11.556 3.079 1.00 97.94 218 LEU A N 1
ATOM 1668 C CA . LEU A 1 218 ? -6.864 -11.439 1.625 1.00 97.94 218 LEU A CA 1
ATOM 1669 C C . LEU A 1 218 ? -7.191 -9.995 1.268 1.00 97.94 218 LEU A C 1
ATOM 1671 O O . LEU A 1 218 ? -8.213 -9.468 1.705 1.00 97.94 218 LEU A O 1
ATOM 1675 N N . VAL A 1 219 ? -6.341 -9.376 0.464 1.00 97.88 219 VAL A N 1
ATOM 1676 C CA . VAL A 1 219 ? -6.455 -7.974 0.075 1.00 97.88 219 VAL A CA 1
ATOM 1677 C C . VAL A 1 219 ? -6.682 -7.901 -1.426 1.00 97.88 219 VAL A C 1
ATOM 1679 O O . VAL A 1 219 ? -5.999 -8.573 -2.197 1.00 97.88 219 VAL A O 1
ATOM 1682 N N . GLY A 1 220 ? -7.636 -7.086 -1.848 1.00 97.38 220 GLY A N 1
ATOM 1683 C CA . GLY A 1 220 ? -7.821 -6.742 -3.251 1.00 97.38 220 GLY A CA 1
ATOM 1684 C C . GLY A 1 220 ? -8.095 -5.257 -3.377 1.00 97.38 220 GLY A C 1
ATOM 1685 O O . GLY A 1 220 ? -8.859 -4.704 -2.590 1.00 97.38 220 GLY A O 1
ATOM 1686 N N . GLU A 1 221 ? -7.480 -4.604 -4.352 1.00 95.00 221 GLU A N 1
ATOM 1687 C CA . GLU A 1 221 ? -7.684 -3.184 -4.609 1.00 95.00 221 GLU A CA 1
ATOM 1688 C C . GLU A 1 221 ? -7.638 -2.850 -6.094 1.00 95.00 221 GLU A C 1
ATOM 1690 O O . GLU A 1 221 ? -6.972 -3.503 -6.891 1.00 95.00 221 GLU A O 1
ATOM 1695 N N . PHE A 1 222 ? -8.352 -1.792 -6.437 1.00 91.75 222 PHE A N 1
ATOM 1696 C CA . PHE A 1 222 ? -8.205 -1.028 -7.654 1.00 91.75 222 PHE A CA 1
ATOM 1697 C C . PHE A 1 222 ? -7.736 0.368 -7.248 1.00 91.75 222 PHE A C 1
ATOM 1699 O O . PHE A 1 222 ? -8.434 1.060 -6.504 1.00 91.75 222 PHE A O 1
ATOM 1706 N N . ASP A 1 223 ? -6.556 0.771 -7.708 1.00 83.50 223 ASP A N 1
ATOM 1707 C CA . ASP A 1 223 ? -5.897 2.012 -7.280 1.00 83.50 223 ASP A CA 1
ATOM 1708 C C . ASP A 1 223 ? -6.146 3.212 -8.208 1.00 83.50 223 ASP A C 1
ATOM 1710 O O . ASP A 1 223 ? -5.529 4.262 -8.033 1.00 83.50 223 ASP A O 1
ATOM 1714 N N . GLY A 1 224 ? -7.044 3.052 -9.185 1.00 79.06 224 GLY A N 1
ATOM 1715 C CA . GLY A 1 224 ? -7.298 4.013 -10.259 1.00 79.06 224 GLY A CA 1
ATOM 1716 C C . GLY A 1 224 ? -6.580 3.667 -11.566 1.00 79.06 224 GLY A C 1
ATOM 1717 O O . GLY A 1 224 ? -7.025 4.087 -12.630 1.00 79.06 224 GLY A O 1
ATOM 1718 N N . THR A 1 225 ? -5.510 2.868 -11.506 1.00 76.94 225 THR A N 1
ATOM 1719 C CA . THR A 1 225 ? -4.616 2.589 -12.647 1.00 76.94 225 THR A CA 1
ATOM 1720 C C . THR A 1 225 ? -4.461 1.104 -12.968 1.00 76.94 225 THR A C 1
ATOM 1722 O O . THR A 1 225 ? -3.992 0.757 -14.057 1.00 76.94 225 THR A O 1
ATOM 1725 N N . GLY A 1 226 ? -4.825 0.235 -12.026 1.00 83.44 226 GLY A N 1
ATOM 1726 C CA . GLY A 1 226 ? -4.849 -1.211 -12.195 1.00 83.44 226 GLY A CA 1
ATOM 1727 C C . GLY A 1 226 ? -5.353 -1.933 -10.953 1.00 83.44 226 GLY A C 1
ATOM 1728 O O . GLY A 1 226 ? -5.781 -1.318 -9.973 1.00 83.44 226 GLY A O 1
ATOM 1729 N N . ILE A 1 227 ? -5.331 -3.259 -11.031 1.00 90.69 227 ILE A N 1
ATOM 1730 C CA . ILE A 1 227 ? -5.830 -4.168 -10.002 1.00 90.69 227 ILE A CA 1
ATOM 1731 C C . ILE A 1 227 ? -4.639 -4.769 -9.257 1.00 90.69 227 ILE A C 1
ATOM 1733 O O . ILE A 1 227 ? -3.767 -5.393 -9.862 1.00 90.69 227 ILE A O 1
ATOM 1737 N N . ASN A 1 228 ? -4.635 -4.645 -7.933 1.00 94.25 228 ASN A N 1
ATOM 1738 C CA . ASN A 1 228 ? -3.635 -5.247 -7.062 1.00 94.25 228 ASN A CA 1
ATOM 1739 C C . ASN A 1 228 ? -4.306 -6.269 -6.136 1.00 94.25 228 ASN A C 1
ATOM 1741 O O . ASN A 1 228 ? -5.437 -6.084 -5.681 1.00 94.25 228 ASN A O 1
ATOM 1745 N N . VAL A 1 229 ? -3.609 -7.362 -5.848 1.00 97.44 229 VAL A N 1
ATOM 1746 C CA . VAL A 1 229 ? -4.077 -8.415 -4.940 1.00 97.44 229 VAL A CA 1
ATOM 1747 C C . VAL A 1 229 ? -2.963 -8.799 -3.985 1.00 97.44 229 VAL A C 1
ATOM 1749 O O . VAL A 1 229 ? -1.794 -8.829 -4.361 1.00 97.44 229 VAL A O 1
ATOM 1752 N N . GLY A 1 230 ? -3.308 -9.114 -2.745 1.00 97.12 230 GLY A N 1
ATOM 1753 C CA . GLY A 1 230 ? -2.331 -9.434 -1.719 1.00 97.12 230 GLY A CA 1
ATOM 1754 C C . GLY A 1 230 ? -2.841 -10.412 -0.678 1.00 97.12 230 GLY A C 1
ATOM 1755 O O . GLY A 1 230 ? -4.037 -10.657 -0.522 1.00 97.12 230 GLY A O 1
ATOM 1756 N N . LEU A 1 231 ? -1.886 -10.972 0.041 1.00 97.62 231 LEU A N 1
ATOM 1757 C CA . LEU A 1 231 ? -2.057 -11.892 1.143 1.00 97.62 231 LEU A CA 1
ATOM 1758 C C . LEU A 1 231 ? -1.167 -11.411 2.285 1.00 97.62 231 LEU A C 1
ATOM 1760 O O . LEU A 1 231 ? 0.047 -11.274 2.112 1.00 97.62 231 LEU A O 1
ATOM 1764 N N . ARG A 1 232 ? -1.759 -11.188 3.457 1.00 97.38 232 ARG A N 1
ATOM 1765 C CA . ARG A 1 232 ? -1.023 -10.813 4.669 1.00 97.38 232 ARG A CA 1
ATOM 1766 C C . ARG A 1 232 ? -1.074 -11.975 5.640 1.00 97.38 232 ARG A C 1
ATOM 1768 O O . ARG A 1 232 ? -2.128 -12.311 6.181 1.00 97.38 232 ARG A O 1
ATOM 1775 N N . ILE A 1 233 ? 0.069 -12.620 5.819 1.00 97.62 233 ILE A N 1
ATOM 1776 C CA . ILE A 1 233 ? 0.227 -13.832 6.613 1.00 97.62 233 ILE A CA 1
ATOM 1777 C C . ILE A 1 233 ? 0.821 -13.437 7.968 1.00 97.62 233 ILE A C 1
ATOM 1779 O O . ILE A 1 233 ? 1.951 -12.943 8.015 1.00 97.62 233 ILE A O 1
ATOM 1783 N N . PRO A 1 234 ? 0.119 -13.665 9.087 1.00 96.88 234 PRO A N 1
ATOM 1784 C CA . PRO A 1 234 ? 0.676 -13.382 10.396 1.00 96.88 234 PRO A CA 1
ATOM 1785 C C . PRO A 1 234 ? 1.768 -14.399 10.746 1.00 96.88 234 PRO A C 1
ATOM 1787 O O . PRO A 1 234 ? 1.542 -15.611 10.738 1.00 96.88 234 PRO A O 1
ATOM 1790 N N . LEU A 1 235 ? 2.954 -13.894 11.080 1.00 96.12 235 LEU A N 1
ATOM 1791 C CA . LEU A 1 235 ? 4.055 -14.684 11.635 1.00 96.12 235 LEU A CA 1
ATOM 1792 C C . LEU A 1 235 ? 3.935 -14.764 13.164 1.00 96.12 235 LEU A C 1
ATOM 1794 O O . LEU A 1 235 ? 4.185 -15.810 13.763 1.00 96.12 235 LEU A O 1
ATOM 1798 N N . THR A 1 236 ? 3.516 -13.659 13.786 1.00 94.00 236 THR A N 1
ATOM 1799 C CA . THR A 1 236 ? 3.125 -13.542 15.200 1.00 94.00 236 THR A CA 1
ATOM 1800 C C . THR A 1 236 ? 1.975 -12.528 15.322 1.00 94.00 236 THR A C 1
ATOM 1802 O O . THR A 1 236 ? 1.468 -12.054 14.308 1.00 94.00 236 THR A O 1
ATOM 1805 N N . SER A 1 237 ? 1.557 -12.163 16.542 1.00 90.00 237 SER A N 1
ATOM 1806 C CA . SER A 1 237 ? 0.593 -11.066 16.757 1.00 90.00 237 SER A CA 1
ATOM 1807 C C . SER A 1 237 ? 1.072 -9.705 16.241 1.00 90.00 237 SER A C 1
ATOM 1809 O O . SER A 1 237 ? 0.246 -8.833 15.974 1.00 90.00 237 SER A O 1
ATOM 1811 N N . ASP A 1 238 ? 2.390 -9.543 16.112 1.00 93.69 238 ASP A N 1
ATOM 1812 C CA . ASP A 1 238 ? 3.040 -8.255 15.879 1.00 93.69 238 ASP A CA 1
ATOM 1813 C C . ASP A 1 238 ? 3.739 -8.211 14.517 1.00 93.69 238 ASP A C 1
ATOM 1815 O O . ASP A 1 238 ? 3.985 -7.126 14.008 1.00 93.69 238 ASP A O 1
ATOM 1819 N N . TYR A 1 239 ? 4.049 -9.365 13.911 1.00 95.31 239 TYR A N 1
ATOM 1820 C CA . TYR A 1 239 ? 4.750 -9.450 12.628 1.00 95.31 239 TYR A CA 1
ATOM 1821 C C . TYR A 1 239 ? 3.882 -10.082 11.544 1.00 95.31 239 TYR A C 1
ATOM 1823 O O . TYR A 1 239 ? 3.312 -11.161 11.748 1.00 95.31 239 TYR A O 1
ATOM 1831 N N . ARG A 1 240 ? 3.850 -9.460 10.363 1.00 96.38 240 ARG A N 1
ATOM 1832 C CA . ARG A 1 240 ? 3.134 -9.968 9.184 1.00 96.38 240 ARG A CA 1
ATOM 1833 C C . ARG A 1 240 ? 4.041 -10.010 7.965 1.00 96.38 240 ARG A C 1
ATOM 1835 O O . ARG A 1 240 ? 4.733 -9.042 7.675 1.00 96.38 240 ARG A O 1
ATOM 1842 N N . LEU A 1 241 ? 4.014 -11.133 7.254 1.00 97.38 241 LEU A N 1
ATOM 1843 C CA . LEU A 1 241 ? 4.593 -11.277 5.924 1.00 97.38 241 LEU A CA 1
ATOM 1844 C C . LEU A 1 241 ? 3.521 -10.929 4.893 1.00 97.38 241 LEU A C 1
ATOM 1846 O O . LEU A 1 241 ? 2.458 -11.547 4.877 1.00 97.38 241 LEU A O 1
ATOM 1850 N N . ASN A 1 242 ? 3.826 -9.995 4.006 1.00 97.12 242 ASN A N 1
ATOM 1851 C CA . ASN A 1 242 ? 2.948 -9.593 2.923 1.00 97.12 242 ASN A CA 1
ATOM 1852 C C . ASN A 1 242 ? 3.477 -10.141 1.599 1.00 97.12 242 ASN A C 1
ATOM 1854 O O . ASN A 1 242 ? 4.661 -10.013 1.286 1.00 97.12 242 ASN A O 1
ATOM 1858 N N . PHE A 1 243 ? 2.593 -10.734 0.812 1.00 97.44 243 PHE A N 1
ATOM 1859 C CA . PHE A 1 243 ? 2.877 -11.219 -0.533 1.00 97.44 243 PHE A CA 1
ATOM 1860 C C . PHE A 1 243 ? 1.758 -10.776 -1.462 1.00 97.44 243 PHE A C 1
ATOM 1862 O O . PHE A 1 243 ? 0.604 -10.743 -1.046 1.00 97.44 243 PHE A O 1
ATOM 1869 N N . GLY A 1 244 ? 2.049 -10.450 -2.712 1.00 96.56 244 GLY A N 1
ATOM 1870 C CA . GLY A 1 244 ? 0.992 -10.057 -3.631 1.00 96.56 244 GLY A CA 1
ATOM 1871 C C . GLY A 1 244 ? 1.460 -9.798 -5.046 1.00 96.56 244 GLY A C 1
ATOM 1872 O O . GLY A 1 244 ? 2.582 -10.122 -5.432 1.00 96.56 244 GLY A O 1
ATOM 1873 N N . PHE A 1 245 ? 0.559 -9.203 -5.810 1.00 96.06 245 PHE A N 1
ATOM 1874 C CA . PHE A 1 245 ? 0.766 -8.788 -7.182 1.00 96.06 245 PHE A CA 1
ATOM 1875 C C . PHE A 1 245 ? 0.179 -7.397 -7.375 1.00 96.06 245 PHE A C 1
ATOM 1877 O O . PHE A 1 245 ? -0.932 -7.117 -6.920 1.00 96.06 245 PHE A O 1
ATOM 1884 N N . THR A 1 246 ? 0.918 -6.540 -8.061 1.00 93.38 246 THR A N 1
ATOM 1885 C CA . THR A 1 246 ? 0.466 -5.220 -8.496 1.00 93.38 246 THR A CA 1
ATOM 1886 C C . THR A 1 246 ? 0.192 -5.235 -9.989 1.00 93.38 246 THR A C 1
ATOM 1888 O O . THR A 1 246 ? 0.865 -5.951 -10.734 1.00 93.38 246 THR A O 1
ATOM 1891 N N . HIS A 1 247 ? -0.829 -4.487 -10.406 1.00 90.69 247 HIS A N 1
ATOM 1892 C CA . HIS A 1 247 ? -1.300 -4.364 -11.785 1.00 90.69 247 HIS A CA 1
ATOM 1893 C C . HIS A 1 247 ? -1.460 -5.724 -12.483 1.00 90.69 247 HIS A C 1
ATOM 1895 O O . HIS A 1 247 ? -0.938 -5.946 -13.575 1.00 90.69 247 HIS A O 1
ATOM 1901 N N . ILE A 1 248 ? -2.173 -6.666 -11.851 1.00 92.12 248 ILE A N 1
ATOM 1902 C CA . ILE A 1 248 ? -2.407 -8.018 -12.397 1.00 92.12 248 ILE A CA 1
ATOM 1903 C C . ILE A 1 248 ? -3.162 -7.983 -13.734 1.00 92.12 248 ILE A C 1
ATOM 1905 O O . ILE A 1 248 ? -3.020 -8.883 -14.559 1.00 92.12 248 ILE A O 1
ATOM 1909 N N . ASP A 1 249 ? -3.915 -6.913 -13.982 1.00 88.19 249 ASP A N 1
ATOM 1910 C CA . ASP A 1 249 ? -4.538 -6.590 -15.265 1.00 88.19 249 ASP A CA 1
ATOM 1911 C C . ASP A 1 249 ? -3.519 -6.403 -16.405 1.00 88.19 249 ASP A C 1
ATOM 1913 O O . ASP A 1 249 ? -3.860 -6.614 -17.566 1.00 88.19 249 ASP A O 1
ATOM 1917 N N . LYS A 1 250 ? -2.260 -6.085 -16.080 1.00 88.88 250 LYS A N 1
ATOM 1918 C CA . LYS A 1 250 ? -1.148 -5.877 -17.023 1.00 88.88 250 LYS A CA 1
ATOM 1919 C C . LYS A 1 250 ? -0.100 -6.985 -16.957 1.00 88.88 250 LYS A C 1
ATOM 1921 O O . LYS A 1 250 ? 0.975 -6.837 -17.530 1.00 88.88 250 LYS A O 1
ATOM 1926 N N . LEU A 1 251 ? -0.401 -8.112 -16.305 1.00 91.12 251 LEU A N 1
ATOM 1927 C CA . LEU A 1 251 ? 0.526 -9.236 -16.133 1.00 91.12 251 LEU A CA 1
ATOM 1928 C C . LEU A 1 251 ? 1.215 -9.728 -17.428 1.00 91.12 251 LEU A C 1
ATOM 1930 O O . LEU A 1 251 ? 2.374 -10.130 -17.327 1.00 91.12 251 LEU A O 1
ATOM 1934 N N . PRO A 1 252 ? 0.595 -9.691 -18.631 1.00 91.06 252 PRO A N 1
ATOM 1935 C CA . PRO A 1 252 ? 1.287 -10.049 -19.874 1.00 91.06 252 PRO A CA 1
ATOM 1936 C C . PRO A 1 252 ? 2.562 -9.243 -20.161 1.00 91.06 252 PRO A C 1
ATOM 1938 O O . PRO A 1 252 ? 3.447 -9.762 -20.830 1.00 91.06 252 PRO A O 1
ATOM 1941 N N . HIS A 1 253 ? 2.674 -8.027 -19.621 1.00 88.31 253 HIS A N 1
ATOM 1942 C CA . HIS A 1 253 ? 3.842 -7.155 -19.775 1.00 88.31 253 HIS A CA 1
ATOM 1943 C C . HIS A 1 253 ? 4.868 -7.311 -18.641 1.00 88.31 253 HIS A C 1
ATOM 1945 O O . HIS A 1 253 ? 5.772 -6.495 -18.467 1.00 88.31 253 HIS A O 1
ATOM 1951 N N . PHE A 1 254 ? 4.731 -8.343 -17.806 1.00 90.94 254 PHE A N 1
ATOM 1952 C CA . PHE A 1 254 ? 5.718 -8.623 -16.774 1.00 90.94 254 PHE A CA 1
ATOM 1953 C C . PHE A 1 254 ? 7.079 -8.971 -17.394 1.00 90.94 254 PHE A C 1
ATOM 1955 O O . PHE A 1 254 ? 7.196 -9.888 -18.207 1.00 90.94 254 PHE A O 1
ATOM 1962 N N . GLY A 1 255 ? 8.131 -8.285 -16.942 1.00 85.88 255 GLY A N 1
ATOM 1963 C CA . GLY A 1 255 ? 9.490 -8.449 -17.450 1.00 85.88 255 GLY A CA 1
ATOM 1964 C C . GLY A 1 255 ? 9.842 -7.556 -18.640 1.00 85.88 255 GLY A C 1
ATOM 1965 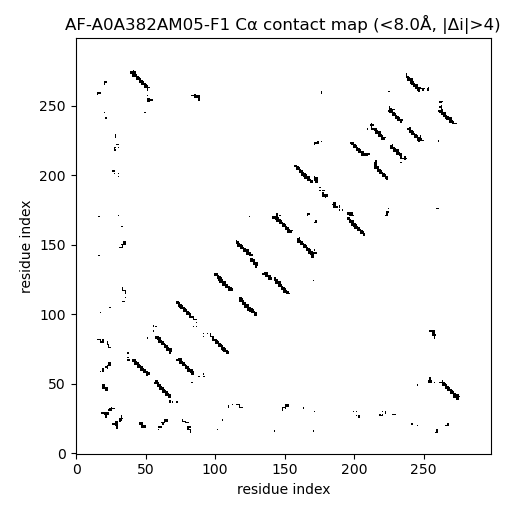O O . GLY A 1 255 ? 10.961 -7.684 -19.144 1.00 85.88 255 GLY A O 1
ATOM 1966 N N . ASP A 1 256 ? 8.943 -6.669 -19.071 1.00 87.88 256 ASP A N 1
ATOM 1967 C CA . ASP A 1 256 ? 9.244 -5.603 -20.027 1.00 87.88 256 ASP A CA 1
ATOM 1968 C C . ASP A 1 256 ? 10.081 -4.484 -19.366 1.00 87.88 256 ASP A C 1
ATOM 1970 O O . ASP A 1 256 ? 10.557 -4.604 -18.233 1.00 87.88 256 ASP A O 1
ATOM 1974 N N . SER A 1 257 ? 10.372 -3.413 -20.110 1.00 84.75 257 SER A N 1
ATOM 1975 C CA . SER A 1 257 ? 11.094 -2.265 -19.537 1.00 84.75 257 SER A CA 1
ATOM 1976 C C . SER A 1 257 ? 10.201 -1.572 -18.510 1.00 84.75 257 SER A C 1
ATOM 1978 O O . SER A 1 257 ? 9.031 -1.375 -18.788 1.00 84.75 257 SER A O 1
ATOM 1980 N N . TYR A 1 258 ? 10.723 -1.194 -17.344 1.00 83.94 258 TYR A N 1
ATOM 1981 C CA . TYR A 1 258 ? 9.900 -0.640 -16.263 1.00 83.94 258 TYR A CA 1
ATOM 1982 C C . TYR A 1 258 ? 9.254 0.711 -16.632 1.00 83.94 258 TYR A C 1
ATOM 1984 O O . TYR A 1 258 ? 9.906 1.584 -17.205 1.00 83.94 258 TYR A O 1
ATOM 1992 N N . TRP A 1 259 ? 7.986 0.901 -16.250 1.00 80.62 259 TRP 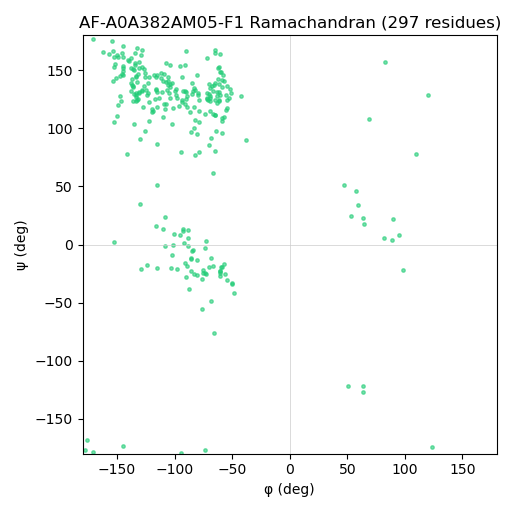A N 1
ATOM 1993 C CA . TRP A 1 259 ? 7.238 2.161 -16.367 1.00 80.62 259 TRP A CA 1
ATOM 1994 C C . TRP A 1 259 ? 6.281 2.351 -15.174 1.00 80.62 259 TRP A C 1
ATOM 1996 O O . TRP A 1 259 ? 6.051 1.441 -14.374 1.00 80.62 259 TRP A O 1
ATOM 2006 N N . ALA A 1 260 ? 5.674 3.536 -15.063 1.00 74.88 260 ALA A N 1
ATOM 2007 C CA . ALA A 1 260 ? 4.686 3.833 -14.025 1.00 74.88 260 ALA A CA 1
ATOM 2008 C C . ALA A 1 260 ? 3.407 2.979 -14.178 1.00 74.88 260 ALA A C 1
ATOM 2010 O O . ALA A 1 260 ? 2.631 3.152 -15.116 1.00 74.88 260 ALA A O 1
ATOM 2011 N N . GLY A 1 261 ? 3.168 2.059 -13.241 1.00 78.38 261 GLY A N 1
ATOM 2012 C CA . GLY A 1 261 ? 2.060 1.095 -13.318 1.00 78.38 261 GLY A CA 1
ATOM 2013 C C . GLY A 1 261 ? 2.421 -0.214 -14.025 1.00 78.38 261 GLY A C 1
ATOM 2014 O O . GLY A 1 261 ? 1.531 -0.890 -14.546 1.00 78.38 261 GLY A O 1
ATOM 2015 N N . HIS A 1 262 ? 3.716 -0.540 -14.079 1.00 85.94 262 HIS A N 1
ATOM 2016 C CA . HIS A 1 262 ? 4.226 -1.842 -14.500 1.00 85.94 262 HIS A CA 1
ATOM 2017 C C . HIS A 1 262 ? 3.806 -2.940 -13.507 1.00 85.94 262 HIS A C 1
ATOM 2019 O O . HIS A 1 262 ? 3.932 -2.730 -12.296 1.00 85.94 262 HIS A O 1
ATOM 2025 N N . PRO A 1 263 ? 3.364 -4.126 -13.978 1.00 92.06 263 PRO A N 1
ATOM 2026 C CA . PRO A 1 263 ? 3.010 -5.238 -13.097 1.00 92.06 263 PRO A CA 1
ATOM 2027 C C . PRO A 1 263 ? 4.182 -5.659 -12.212 1.00 92.06 263 PRO A C 1
ATOM 2029 O O . PRO A 1 263 ? 5.346 -5.612 -12.622 1.00 92.06 263 PRO A O 1
ATOM 2032 N N . GLY A 1 264 ? 3.893 -6.089 -10.992 1.00 94.00 264 GLY A N 1
ATOM 2033 C CA . GLY A 1 264 ? 4.927 -6.449 -10.029 1.00 94.00 264 GLY A CA 1
ATOM 2034 C C . GLY A 1 264 ? 4.527 -7.616 -9.147 1.00 94.00 264 GLY A C 1
ATOM 2035 O O . GLY A 1 264 ? 3.356 -7.808 -8.835 1.00 94.00 264 GLY A O 1
ATOM 2036 N N . VAL A 1 265 ? 5.516 -8.400 -8.724 1.00 96.75 265 VAL A N 1
ATOM 2037 C CA . VAL A 1 265 ? 5.363 -9.352 -7.616 1.00 96.75 265 VAL A CA 1
ATOM 2038 C C . VAL A 1 265 ? 5.805 -8.654 -6.345 1.00 96.75 265 VAL A C 1
ATOM 2040 O O . VAL A 1 265 ? 6.931 -8.164 -6.277 1.00 96.75 265 VAL A O 1
ATOM 2043 N N . THR A 1 266 ? 4.945 -8.609 -5.336 1.00 96.06 266 THR A N 1
ATOM 2044 C CA . THR A 1 266 ? 5.191 -7.832 -4.124 1.00 96.06 266 THR A CA 1
ATOM 2045 C C . THR A 1 266 ? 5.560 -8.714 -2.944 1.00 96.06 266 THR A C 1
ATOM 2047 O O . THR A 1 266 ? 5.011 -9.801 -2.744 1.00 96.06 266 THR A O 1
ATOM 2050 N N . LEU A 1 267 ? 6.513 -8.232 -2.153 1.00 97.06 267 LEU A N 1
ATOM 2051 C CA . LEU A 1 267 ? 6.957 -8.841 -0.906 1.00 97.06 267 LEU A CA 1
ATOM 2052 C C . LEU A 1 267 ? 7.159 -7.746 0.132 1.00 97.06 267 LEU A C 1
ATOM 2054 O O . LEU A 1 267 ? 7.826 -6.750 -0.150 1.00 97.06 267 LEU A O 1
ATOM 2058 N N . GLY A 1 268 ? 6.631 -7.948 1.333 1.00 96.06 268 GLY A N 1
ATOM 2059 C CA . GLY A 1 268 ? 6.805 -7.017 2.438 1.00 96.06 268 GLY A CA 1
ATOM 2060 C C . GLY A 1 268 ? 6.816 -7.695 3.799 1.00 96.06 268 GLY A C 1
ATOM 2061 O O . GLY A 1 268 ? 6.374 -8.833 3.951 1.00 96.06 268 GLY A O 1
ATOM 2062 N N . LEU A 1 269 ? 7.342 -6.989 4.791 1.00 96.62 269 LEU A N 1
ATOM 2063 C CA . LEU A 1 269 ? 7.343 -7.413 6.185 1.00 96.62 269 LEU A CA 1
ATOM 2064 C C . LEU A 1 269 ? 6.957 -6.223 7.055 1.00 96.62 269 LEU A C 1
ATOM 2066 O O . LEU A 1 269 ? 7.658 -5.210 7.050 1.00 96.62 269 LEU A O 1
ATOM 2070 N N . ASP A 1 270 ? 5.901 -6.402 7.841 1.00 94.12 270 ASP A N 1
ATOM 2071 C CA . ASP A 1 270 ? 5.396 -5.389 8.759 1.00 94.12 270 ASP A CA 1
ATOM 2072 C C . ASP A 1 270 ? 5.621 -5.813 10.205 1.00 94.12 270 ASP A C 1
ATOM 2074 O O . ASP A 1 270 ? 5.525 -6.992 10.562 1.00 94.12 270 ASP A O 1
ATOM 2078 N N . MET A 1 271 ? 5.846 -4.813 11.046 1.00 95.19 271 MET A N 1
ATOM 2079 C CA . MET A 1 271 ? 5.838 -4.889 12.493 1.00 95.19 271 MET A CA 1
ATOM 2080 C C . MET A 1 271 ? 4.821 -3.885 13.040 1.00 95.19 271 MET A C 1
ATOM 2082 O O . MET A 1 271 ? 4.855 -2.698 12.715 1.00 95.19 271 MET A O 1
ATOM 2086 N N . ALA A 1 272 ? 3.948 -4.343 13.928 1.00 93.38 272 ALA A N 1
ATOM 2087 C CA . ALA A 1 272 ? 2.972 -3.524 14.624 1.00 93.38 272 ALA A CA 1
ATOM 2088 C C . ALA A 1 272 ? 3.223 -3.607 16.132 1.00 93.38 272 ALA A C 1
ATOM 2090 O O . ALA A 1 272 ? 3.113 -4.672 16.735 1.00 93.38 272 ALA A O 1
ATOM 2091 N N . VAL A 1 273 ? 3.568 -2.479 16.757 1.00 93.50 273 VAL A N 1
ATOM 2092 C CA . VAL A 1 273 ? 3.830 -2.442 18.200 1.00 93.50 273 VAL A CA 1
ATOM 2093 C C . VAL A 1 273 ? 2.528 -2.152 18.932 1.00 93.50 273 VAL A C 1
ATOM 2095 O O . VAL A 1 273 ? 1.953 -1.081 18.719 1.00 93.50 273 VAL A O 1
ATOM 2098 N N . PRO A 1 274 ? 2.039 -3.052 19.803 1.00 89.25 274 PRO A N 1
ATOM 2099 C CA . PRO A 1 274 ? 0.795 -2.835 20.521 1.00 89.25 274 PRO A CA 1
ATOM 2100 C C . PRO A 1 274 ? 0.904 -1.609 21.421 1.00 89.25 274 PRO A C 1
ATOM 2102 O O . PRO A 1 274 ? 1.934 -1.325 22.039 1.00 89.25 274 PRO A O 1
ATOM 2105 N N . ARG A 1 275 ? -0.188 -0.859 21.515 1.00 86.50 275 ARG A N 1
ATOM 2106 C CA . ARG A 1 275 ? -0.294 0.205 22.500 1.00 86.50 275 ARG A CA 1
ATOM 2107 C C . ARG A 1 275 ? -0.376 -0.447 23.874 1.00 86.50 275 ARG A C 1
ATOM 2109 O O . ARG A 1 275 ? -1.235 -1.297 24.093 1.00 86.50 275 ARG A O 1
ATOM 2116 N N . ALA A 1 276 ? 0.500 -0.053 24.797 1.00 73.81 276 ALA A N 1
ATOM 2117 C CA . ALA A 1 276 ? 0.373 -0.492 26.179 1.00 73.81 276 ALA A CA 1
ATOM 2118 C C . ALA A 1 276 ? -1.036 -0.139 26.673 1.00 73.81 276 ALA A C 1
ATOM 2120 O O . ALA A 1 276 ? -1.449 1.024 26.608 1.00 73.81 276 ALA A O 1
ATOM 2121 N N . ILE A 1 277 ? -1.771 -1.143 27.152 1.00 58.81 277 ILE A N 1
ATOM 2122 C CA . ILE A 1 277 ? -2.945 -0.912 27.984 1.00 58.81 277 ILE A CA 1
ATOM 2123 C C . ILE A 1 277 ? -2.366 -0.350 29.275 1.00 58.81 277 ILE A C 1
ATOM 2125 O O . ILE A 1 277 ? -1.939 -1.106 30.140 1.00 58.81 277 ILE A O 1
ATOM 2129 N N . ILE A 1 278 ? -2.259 0.974 29.381 1.00 46.88 278 ILE A N 1
ATOM 2130 C CA . ILE A 1 278 ? -2.181 1.593 30.697 1.00 46.88 278 ILE A CA 1
ATOM 2131 C C . ILE A 1 278 ? -3.565 1.307 31.279 1.00 46.88 278 ILE A C 1
ATOM 2133 O O . ILE A 1 278 ? -4.543 1.808 30.715 1.00 46.88 278 ILE A O 1
ATOM 2137 N N . PRO A 1 279 ? -3.704 0.466 32.321 1.00 40.59 279 PRO A N 1
ATOM 2138 C CA . PRO A 1 279 ? -4.926 0.499 33.097 1.00 40.59 279 PRO A CA 1
ATOM 2139 C C . PRO A 1 279 ? -4.966 1.931 33.607 1.00 40.59 279 PRO A C 1
ATOM 2141 O O . PRO A 1 279 ? -4.094 2.317 34.389 1.00 40.59 279 PRO A O 1
ATOM 2144 N N . GLU A 1 280 ? -5.874 2.759 33.092 1.00 38.47 280 GLU A N 1
ATOM 2145 C CA . GLU A 1 280 ? -6.097 4.029 33.761 1.00 38.47 280 GLU A CA 1
ATOM 2146 C C . GLU A 1 280 ? -6.371 3.676 35.227 1.00 38.47 280 GLU A C 1
ATOM 2148 O O . GLU A 1 280 ? -7.199 2.790 35.488 1.00 38.47 280 GLU A O 1
ATOM 2153 N N . PRO A 1 281 ? -5.634 4.256 36.192 1.00 34.50 281 PRO A N 1
ATOM 2154 C CA . PRO A 1 281 ? -6.040 4.102 37.572 1.00 34.50 281 PRO A CA 1
ATOM 2155 C C . PRO A 1 281 ? -7.494 4.571 37.642 1.00 34.50 281 PRO A C 1
ATOM 2157 O O . PRO A 1 281 ? -7.860 5.569 37.024 1.00 34.50 281 PRO A O 1
ATOM 2160 N N . LEU A 1 282 ? -8.337 3.817 38.346 1.00 42.28 282 LEU A N 1
ATOM 2161 C CA . LEU A 1 282 ? -9.723 4.181 38.652 1.00 42.28 282 LEU A CA 1
ATOM 2162 C C . LEU A 1 282 ? -9.756 5.406 39.593 1.00 42.28 282 LEU A C 1
ATOM 2164 O O . LEU A 1 282 ? -10.226 5.335 40.723 1.00 42.28 282 LEU A O 1
ATOM 2168 N N . SER A 1 283 ? -9.217 6.526 39.133 1.00 44.03 283 SER A N 1
ATOM 2169 C CA . SER A 1 283 ? -9.207 7.851 39.738 1.00 44.03 283 SER A CA 1
ATOM 2170 C C . SER A 1 283 ? -9.098 8.806 38.547 1.00 44.03 283 SER A C 1
ATOM 2172 O O . SER A 1 283 ? -8.063 8.860 37.899 1.00 44.03 283 SER A O 1
ATOM 2174 N N . GLU A 1 284 ? -10.121 9.516 38.103 1.00 37.62 284 GLU A N 1
ATOM 2175 C CA . GLU A 1 284 ? -11.200 10.160 38.828 1.00 37.62 284 GLU A CA 1
ATOM 2176 C C . GLU A 1 284 ? -12.429 10.146 37.909 1.00 37.62 284 GLU A C 1
ATOM 2178 O O . GLU A 1 284 ? -12.412 10.716 36.815 1.00 37.62 284 GLU A O 1
ATOM 2183 N N . ARG A 1 285 ? -13.528 9.518 38.346 1.00 34.16 285 ARG A N 1
ATOM 2184 C CA . ARG A 1 285 ? -14.846 9.946 37.870 1.00 34.16 285 ARG A CA 1
ATOM 2185 C C . ARG A 1 285 ? -15.020 11.366 38.392 1.00 34.16 285 ARG A C 1
ATOM 2187 O O . ARG A 1 285 ? -15.355 11.550 39.557 1.00 34.16 285 ARG A O 1
ATOM 2194 N N . PHE A 1 286 ? -14.739 12.349 37.546 1.00 34.09 286 PHE A N 1
ATOM 2195 C CA . PHE A 1 286 ? -15.251 13.692 37.744 1.00 34.09 286 PHE A CA 1
ATOM 2196 C C . PHE A 1 286 ? -16.774 13.584 37.806 1.00 34.09 286 PHE A C 1
ATOM 2198 O O . PHE A 1 286 ? -17.432 13.261 36.816 1.00 34.09 286 PHE A O 1
ATOM 2205 N N . ASP A 1 287 ? -17.292 13.799 39.009 1.00 34.72 287 ASP A N 1
ATOM 2206 C CA . ASP A 1 287 ? -18.686 14.089 39.295 1.00 34.72 287 ASP A CA 1
ATOM 2207 C C . ASP A 1 287 ? -19.035 15.370 38.518 1.00 34.72 287 ASP A C 1
ATOM 2209 O O . ASP A 1 287 ? -18.694 16.488 38.907 1.00 34.72 287 ASP A O 1
ATOM 2213 N N . GLY A 1 288 ? -19.605 15.194 37.327 1.00 31.27 288 GLY A N 1
ATOM 2214 C CA . GLY A 1 288 ? -20.257 16.262 36.581 1.00 31.27 288 GLY A CA 1
ATOM 2215 C C . GLY A 1 288 ? -21.695 16.392 37.081 1.00 31.27 288 GLY A C 1
ATOM 2216 O O . GLY A 1 288 ? -22.327 15.367 37.336 1.00 31.27 288 GLY A O 1
ATOM 2217 N N . PRO A 1 289 ? -22.226 17.614 37.244 1.00 33.38 289 PRO A N 1
ATOM 2218 C CA . PRO A 1 289 ? -23.450 17.844 37.997 1.00 33.38 289 PRO A CA 1
ATOM 2219 C C . PRO A 1 289 ? -24.638 17.142 37.336 1.00 33.38 289 PRO A C 1
ATOM 2221 O O . PRO A 1 289 ? -24.964 17.392 36.173 1.00 33.38 289 PRO A O 1
ATOM 2224 N N . SER A 1 290 ? -25.286 16.267 38.101 1.00 38.38 290 SER A N 1
ATOM 2225 C CA . SER A 1 290 ? -26.571 15.661 37.768 1.00 38.38 290 SER A CA 1
ATOM 2226 C C . SER A 1 290 ? -27.585 16.754 37.411 1.00 38.38 290 SER A C 1
ATOM 2228 O O . SER A 1 290 ? -27.696 17.735 38.154 1.00 38.38 290 SER A O 1
ATOM 2230 N N . PRO A 1 291 ? -28.358 16.618 36.321 1.00 34.78 291 PRO A N 1
ATOM 2231 C CA . PRO A 1 291 ? -29.470 17.517 36.082 1.00 34.78 291 PRO A CA 1
ATOM 2232 C C . PRO A 1 291 ? -30.528 17.293 37.166 1.00 34.78 291 PRO A C 1
ATOM 2234 O O . PRO A 1 291 ? -30.897 16.161 37.481 1.00 34.78 291 PRO A O 1
ATOM 2237 N N . PHE A 1 292 ? -30.981 18.405 37.737 1.00 35.22 292 PHE A N 1
ATOM 2238 C CA . PHE A 1 292 ? -32.132 18.507 38.617 1.00 35.22 292 PHE A CA 1
ATOM 2239 C C . PHE A 1 292 ? -33.304 17.664 38.100 1.00 35.22 292 PHE A C 1
ATOM 2241 O O . PHE A 1 292 ? -33.738 17.821 36.958 1.00 35.22 292 PHE A O 1
ATOM 2248 N N . VAL A 1 293 ? -33.846 16.817 38.971 1.00 38.88 293 VAL A N 1
ATOM 2249 C CA . VAL A 1 293 ? -35.242 16.395 38.894 1.00 38.88 293 VAL A CA 1
ATOM 2250 C C . VAL A 1 293 ? -35.853 16.774 40.230 1.00 38.88 293 VAL A C 1
ATOM 2252 O O . VAL A 1 293 ? -35.532 16.179 41.257 1.00 38.88 293 VAL A O 1
ATOM 2255 N N . ASP A 1 294 ? -36.671 17.822 40.196 1.00 38.09 294 ASP A N 1
ATOM 2256 C CA . ASP A 1 294 ? -37.535 18.220 41.296 1.00 38.09 294 ASP A CA 1
ATOM 2257 C C . ASP A 1 294 ? -38.421 17.036 41.697 1.00 38.09 294 ASP A C 1
ATOM 2259 O O . ASP A 1 294 ? -39.087 16.424 40.859 1.00 38.09 294 ASP A O 1
ATOM 2263 N N . ASP A 1 295 ? -38.421 16.725 42.988 1.00 41.47 295 ASP A N 1
ATOM 2264 C CA . ASP A 1 295 ? -39.415 15.880 43.638 1.00 41.47 295 ASP A CA 1
ATOM 2265 C C . ASP A 1 295 ? -40.641 16.742 43.982 1.00 41.47 295 ASP A C 1
ATOM 2267 O O . ASP A 1 295 ? -40.510 17.678 44.776 1.00 41.47 295 ASP A O 1
ATOM 2271 N N . PRO A 1 296 ? -41.841 16.454 43.439 1.00 45.44 296 PRO A N 1
ATOM 2272 C CA . PRO A 1 296 ? -43.051 17.126 43.855 1.00 45.44 296 PRO A CA 1
ATOM 2273 C C . PRO A 1 296 ? -44.019 16.145 44.521 1.00 45.44 296 PRO A C 1
ATOM 2275 O O . PRO A 1 296 ? -45.181 16.102 44.125 1.00 45.44 296 PRO A O 1
ATOM 2278 N N . ARG A 1 297 ? -43.602 15.350 45.514 1.00 37.12 297 ARG A N 1
ATOM 2279 C CA . ARG A 1 297 ? -44.547 14.721 46.460 1.00 37.12 297 ARG A CA 1
ATOM 2280 C C . ARG A 1 297 ? -44.006 14.693 47.887 1.00 37.12 297 ARG A C 1
ATOM 2282 O O . ARG A 1 297 ? -43.637 13.652 48.416 1.00 37.12 297 ARG A O 1
ATOM 2289 N N . GLY A 1 298 ? -44.089 15.852 48.535 1.00 40.72 298 GLY A N 1
ATOM 2290 C CA . GLY A 1 298 ? -44.263 15.911 49.981 1.00 40.72 298 GLY A CA 1
ATOM 2291 C C . GLY A 1 298 ? -45.662 15.427 50.373 1.00 40.72 298 GLY A C 1
ATOM 2292 O O . GLY A 1 298 ? -46.651 16.050 49.983 1.00 40.72 298 GLY A O 1
ATOM 2293 N N . LEU A 1 299 ? -45.707 14.304 51.094 1.00 35.84 299 LEU A N 1
ATOM 2294 C CA . LEU A 1 299 ? -46.493 13.994 52.302 1.00 35.84 299 LEU A CA 1
ATOM 2295 C C . LEU A 1 299 ? -46.189 12.552 52.732 1.00 35.84 299 LEU A C 1
ATOM 2297 O O . LEU A 1 299 ? -46.349 11.642 51.889 1.00 35.84 299 LEU A O 1
#

Solvent-accessible surface area (backbone atoms only — not comparable to full-atom values): 16146 Å² total; per-residue (Å²): 118,78,72,70,69,64,72,78,76,80,80,89,68,91,70,62,73,60,82,38,40,45,28,56,64,63,90,46,52,83,49,82,66,65,63,79,63,81,71,71,36,47,33,38,37,29,34,11,24,25,40,36,24,82,82,68,72,34,47,23,36,30,28,26,39,28,34,56,42,77,95,78,46,35,33,43,27,41,26,41,29,28,40,43,57,63,53,53,56,92,46,52,86,74,55,83,76,71,55,63,62,35,39,28,40,32,42,34,33,68,78,46,67,57,92,52,32,20,34,28,42,34,42,35,36,52,26,37,38,69,44,93,90,69,81,46,80,42,76,44,70,66,42,36,18,48,34,42,36,40,22,38,55,46,78,57,89,76,29,40,38,37,38,35,44,33,39,17,22,37,65,35,4,58,56,81,62,68,48,60,46,102,84,68,47,73,53,90,73,81,83,84,83,80,72,62,60,10,54,32,40,35,37,37,41,35,34,61,56,61,47,95,27,72,17,32,32,42,34,41,35,34,51,44,72,42,36,31,42,36,38,37,41,51,77,37,78,39,33,32,43,35,40,36,34,35,20,58,85,43,46,91,57,53,54,52,53,51,56,61,81,54,17,23,46,32,44,29,44,38,40,42,43,68,44,79,82,69,76,72,67,99,69,74,87,76,85,68,86,77,79,87,75,87,83,88,75,92,128

Sequence (299 aa):
VFLLSLILFLGSTTNASNRVAYTRPGDMLKIPSSSLSRSPYLFQTGFGSEIHNFSPLNLSKGGYFNMETGKSGFMFGFSFTMAADTTQRAHLKESSYAAPVEFGFHVQKRVYTYQDVSISLGLQDIVFQNTDESSQLSLNSDELSLFAVVSSEKEVGSYKMNTYLGFGTGSLGPISTPQFDDDGSPQTVVNDTGSTAGVFVGFVLNTPYFARWGGIDLVGEFDGTGINVGLRIPLTSDYRLNFGFTHIDKLPHFGDSYWAGHPGVTLGLDMAVPRAIIPEPLSERFDGPSPFVDDPRGL

pLDDT: mean 78.04, std 21.42, range [26.38, 98.0]

Radius of gy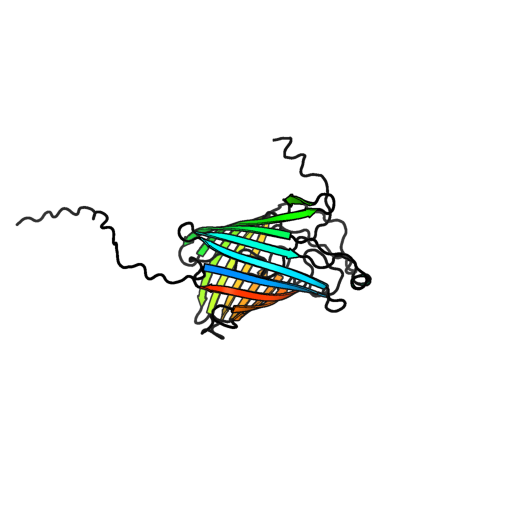ration: 22.81 Å; Cα contacts (8 Å, |Δi|>4): 738; chains: 1; bounding box: 71×54×83 Å

Nearest PDB structures (foldseek):
  7nsu-assembly1_F  TM=3.128E-01  e=2.311E-02  Escherichia coli K-12
  1by5-assembly1_A  TM=2.973E-01  e=7.020E-01  Escherichia coli
  6fok-assembly1_A  TM=2.729E-01  e=1.420E+00  Pseudomonas aeruginosa PAO1
  3fhh-assembly1_A  TM=2.786E-01  e=4.677E+00  Shigella dysenteriae
  1fi1-assembly1_A  TM=2.575E-01  e=2.721E+00  Escherichia coli K-12